Protein AF-A0A7S3UNL0-F1 (afdb_monomer)

Radius of gyration: 21.41 Å; Cα contacts (8 Å, |Δi|>4): 192; chains: 1; bounding box: 50×28×62 Å

Nearest PDB structures (foldseek):
  6v3e-assembly1_g  TM=2.219E-01  e=7.053E-01  Acinetobacter baumannii AB0057
  5v93-assembly1_g  TM=2.228E-01  e=1.114E+00  Mycobacterium tuberculosis
  6dnc-assembly1_TA  TM=2.492E-01  e=1.663E+00  Escherichia coli
  6h6e-assembly1_E  TM=1.902E-01  e=2.213E+00  Photorhabdus luminescens
  8f7n-assembly1_A-2  TM=1.939E-01  e=8.730E+00  Sinorhizobium meliloti

Foldseek 3Di:
DVVVVVVVVVVLVVLVVVCVVVVDPVSVVVSVVVVVVVVVVVVVVVVVLVLLLVLLVVVLPDDLLVLLVDDDPNVVSLVVLQLVLLCLLVVQVKAWQAWDDDDPAIDTGQIDGPNDPVSSVVLRVLLVVLSVRPDDDPVSLVSQLCVLQVDPSRNNHSRSSSSCSSRVSVSSNVVSVVSVVVVVVD

Mean predicted aligned error: 8.55 Å

Sequence (186 aa):
LEEASGIVIIIVSLLGCSATSKQNRCLLSIFLVVIGALFALLCVAAIASTIYMSNLNKISDMNFNQLNTLTGSDKGTYDFIRESYGTTYNTSRCSGGECRFIGPAFGCTAITCEASSSVANTLNDWLAEGIKAQGITQQSFSTCVSLATSDASFEGGQSGASAWCGSSTRVIGLINGWSLGMLIGL

Solvent-accessible surface area (backbone atoms only — not comparable to full-atom values): 9805 Å² total; per-residue (Å²): 113,72,72,62,56,56,56,53,55,52,51,54,51,52,50,52,55,53,21,66,74,65,70,40,66,65,52,44,50,52,51,50,52,52,51,49,51,52,49,52,51,50,52,52,51,52,54,52,47,53,54,50,50,55,37,40,52,57,58,47,75,46,50,62,54,55,65,72,67,55,56,74,70,49,29,52,55,51,48,53,54,51,28,52,50,13,44,52,36,40,77,30,50,49,46,47,18,49,54,48,72,62,81,94,45,73,51,60,45,70,43,48,25,80,74,34,66,68,58,21,50,54,53,38,52,32,31,65,52,15,63,69,52,78,66,78,42,74,65,51,44,54,50,39,27,51,54,41,55,71,33,88,76,37,57,22,46,67,38,38,20,28,28,43,62,37,13,44,72,38,49,44,42,48,52,41,53,51,53,52,50,55,62,74,76,106

Organism: Oxyrrhis marina (NCBI:txid2969)

Secondary structure (DSSP, 8-state):
-HHHHHHHHHHHHHHHHHHHHHT-HHHHHHHHHHHHHHHHHHHHHHHHHHHHHHHHHHHHTS-HHHHTT--HHHHHHHHHHHHHHHHHHHHTTEEE--EEEETTEEEEPPEEESS-HHHHHHHHHHHHHHTTSTT--HHHHHHHHHHHHH-TT-TTHHHHHHHHHHHHHHHHHHHHHHHHHHHH--

InterPro domains:
  IPR018499 Tetraspanin/Peripherin [PF00335] (6-83)

Structure (mmCIF, N/CA/C/O backbone):
data_AF-A0A7S3UNL0-F1
#
_entry.id   AF-A0A7S3UNL0-F1
#
loop_
_atom_site.group_PDB
_atom_site.id
_atom_site.type_symbol
_atom_site.label_atom_id
_atom_site.label_alt_id
_atom_site.label_comp_id
_atom_site.label_asym_id
_atom_site.label_entity_id
_atom_site.label_seq_id
_at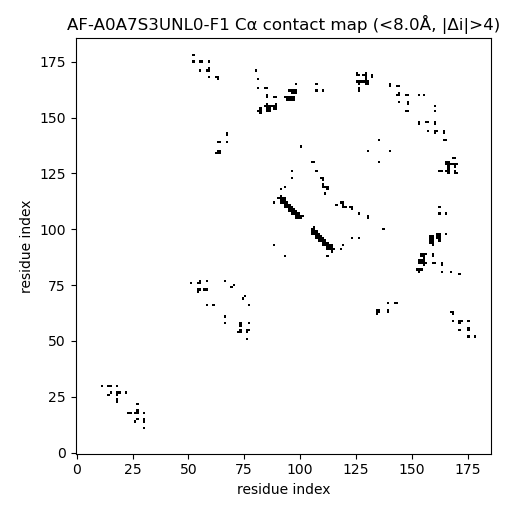om_site.pdbx_PDB_ins_code
_atom_site.Cartn_x
_atom_site.Cartn_y
_atom_site.Cartn_z
_atom_site.occupancy
_atom_site.B_iso_or_equiv
_atom_site.auth_seq_id
_atom_site.auth_comp_id
_atom_site.auth_asym_id
_atom_site.auth_atom_id
_atom_site.pdbx_PDB_model_num
ATOM 1 N N . LEU A 1 1 ? -4.056 -2.496 18.421 1.00 40.59 1 LEU A N 1
ATOM 2 C CA . LEU A 1 1 ? -5.494 -2.130 18.360 1.00 40.59 1 LEU A CA 1
ATOM 3 C C . LEU A 1 1 ? -6.409 -3.280 18.786 1.00 40.59 1 LEU A C 1
ATOM 5 O O . LEU A 1 1 ? -7.432 -2.997 19.396 1.00 40.59 1 LEU A O 1
ATOM 9 N N . GLU A 1 2 ? -6.033 -4.544 18.561 1.00 38.81 2 GLU A N 1
ATOM 10 C CA . GLU A 1 2 ? -6.820 -5.711 19.006 1.00 38.81 2 GLU A CA 1
ATOM 11 C C . GLU A 1 2 ? -7.065 -5.738 20.527 1.00 38.81 2 GLU A C 1
ATOM 13 O O . GLU A 1 2 ? -8.205 -5.905 20.954 1.00 38.81 2 GLU A O 1
ATOM 18 N N . GLU A 1 3 ? -6.056 -5.424 21.348 1.00 46.91 3 GLU A N 1
ATOM 19 C CA . GLU A 1 3 ? -6.176 -5.423 22.821 1.00 46.91 3 GLU A CA 1
ATOM 20 C C . GLU A 1 3 ? -7.145 -4.354 23.368 1.00 46.91 3 GLU A C 1
ATOM 22 O O . GLU A 1 3 ? -7.890 -4.592 24.318 1.00 46.91 3 GLU A O 1
ATOM 27 N N . ALA A 1 4 ? -7.187 -3.172 22.744 1.00 53.94 4 ALA A N 1
ATOM 28 C CA . ALA A 1 4 ? -8.038 -2.070 23.199 1.00 53.94 4 ALA A CA 1
ATOM 29 C C . ALA A 1 4 ? -9.527 -2.332 22.919 1.00 53.94 4 ALA A C 1
ATOM 31 O O . ALA A 1 4 ? -10.387 -1.909 23.692 1.00 53.94 4 ALA A O 1
ATOM 32 N N . SER A 1 5 ? -9.836 -3.060 21.840 1.00 63.16 5 SER A N 1
ATOM 33 C CA . SER A 1 5 ? -11.217 -3.376 21.458 1.00 63.16 5 SER A CA 1
ATOM 34 C C . SER A 1 5 ? -11.906 -4.313 22.461 1.00 63.16 5 SER A C 1
ATOM 36 O O . SER A 1 5 ? -13.057 -4.078 22.835 1.00 63.16 5 SER A O 1
ATOM 38 N N . GLY A 1 6 ? -11.184 -5.314 22.982 1.00 70.94 6 GLY A N 1
ATOM 39 C CA . GLY A 1 6 ? -11.727 -6.289 23.932 1.00 70.94 6 GLY A CA 1
ATOM 40 C C . GLY A 1 6 ? -12.092 -5.673 25.283 1.00 70.94 6 GLY A C 1
ATOM 41 O O . GLY A 1 6 ? -13.146 -5.970 25.846 1.00 70.94 6 GLY A O 1
ATOM 42 N N . ILE A 1 7 ? -11.266 -4.746 25.776 1.00 76.00 7 ILE A N 1
ATOM 43 C CA . ILE A 1 7 ? -11.490 -4.067 27.061 1.00 76.00 7 ILE A CA 1
ATOM 44 C C . ILE A 1 7 ? -12.781 -3.235 27.024 1.00 76.00 7 ILE A C 1
ATOM 46 O O . ILE A 1 7 ? -13.557 -3.252 27.982 1.00 76.00 7 ILE A O 1
ATOM 50 N N . VAL A 1 8 ? -13.061 -2.556 25.908 1.00 73.94 8 VAL A N 1
ATOM 51 C CA . VAL A 1 8 ? -14.276 -1.739 25.748 1.00 73.94 8 VAL A CA 1
ATOM 52 C C . VAL A 1 8 ? -15.537 -2.606 25.787 1.00 73.94 8 VAL A C 1
ATOM 54 O O . VAL A 1 8 ? -16.495 -2.255 26.476 1.00 73.94 8 VAL A O 1
ATOM 57 N N . ILE A 1 9 ? -15.528 -3.769 25.126 1.00 78.44 9 ILE A N 1
ATOM 58 C CA . ILE A 1 9 ? -16.674 -4.694 25.109 1.00 78.44 9 ILE A CA 1
ATOM 59 C C . ILE A 1 9 ? -16.977 -5.212 26.521 1.00 78.44 9 ILE A C 1
ATOM 61 O O . ILE A 1 9 ? -18.140 -5.256 26.931 1.00 78.44 9 ILE A O 1
ATOM 65 N N . ILE A 1 10 ? -15.941 -5.551 27.294 1.00 81.06 10 ILE A N 1
ATOM 66 C CA . ILE A 1 10 ? -16.087 -6.033 28.674 1.00 81.06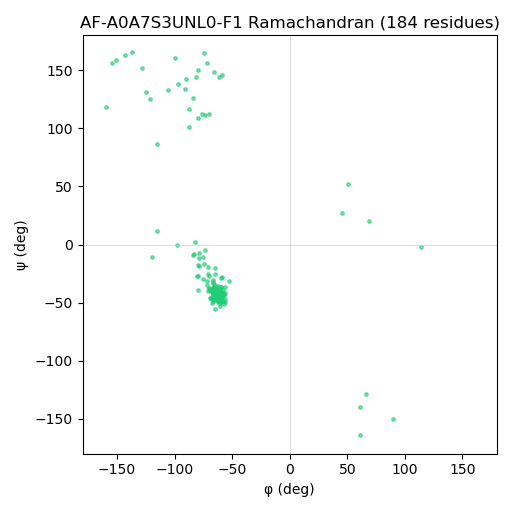 10 ILE A CA 1
ATOM 67 C C . ILE A 1 10 ? -16.685 -4.940 29.571 1.00 81.06 10 ILE A C 1
ATOM 69 O O . ILE A 1 10 ? -17.636 -5.202 30.308 1.00 81.06 10 ILE A O 1
ATOM 73 N N . ILE A 1 11 ? -16.185 -3.704 29.479 1.00 78.31 11 ILE A N 1
ATOM 74 C CA . ILE A 1 11 ? -16.682 -2.580 30.288 1.00 78.31 11 ILE A CA 1
ATOM 75 C C . ILE A 1 11 ? -18.147 -2.267 29.953 1.00 78.31 11 ILE A C 1
ATOM 77 O O . ILE A 1 11 ? -18.965 -2.124 30.864 1.00 78.31 11 ILE A O 1
ATOM 81 N N . VAL A 1 12 ? -18.507 -2.212 28.666 1.00 77.19 12 VAL A N 1
ATOM 82 C CA . VAL A 1 12 ? -19.892 -1.958 28.229 1.00 77.19 12 VAL A CA 1
ATOM 83 C C . VAL A 1 12 ? -20.831 -3.071 28.708 1.00 77.19 12 VAL A C 1
ATOM 85 O O . VAL A 1 12 ? -21.927 -2.783 29.194 1.00 77.19 12 VAL A O 1
ATOM 88 N N . SER A 1 13 ? -20.383 -4.328 28.665 1.00 79.81 13 SER A N 1
ATOM 89 C CA . SER A 1 13 ? -21.159 -5.484 29.136 1.00 79.81 13 SER A CA 1
ATOM 90 C C . SER A 1 13 ? -21.400 -5.446 30.651 1.00 79.81 13 SER A C 1
ATOM 92 O O . SER A 1 13 ? -22.520 -5.675 31.113 1.00 79.81 13 SER A O 1
ATOM 94 N N . LEU A 1 14 ? -20.378 -5.095 31.441 1.00 79.38 14 LEU A N 1
ATOM 95 C CA . LEU A 1 14 ? -20.491 -4.968 32.899 1.00 79.38 14 LEU A CA 1
ATOM 96 C C . LEU A 1 14 ? -21.396 -3.801 33.314 1.00 79.38 14 LEU A C 1
ATOM 98 O O . LEU A 1 14 ? -22.187 -3.940 34.254 1.00 79.38 14 LEU A O 1
ATOM 102 N N . LEU A 1 15 ? -21.317 -2.670 32.606 1.00 72.56 15 LEU A N 1
ATOM 103 C CA . LEU A 1 15 ? -22.197 -1.519 32.821 1.00 72.56 15 LEU A CA 1
ATOM 104 C C . LEU A 1 15 ? -23.656 -1.860 32.496 1.00 72.56 15 LEU A C 1
ATOM 106 O O . LEU A 1 15 ? -24.538 -1.517 33.283 1.00 72.56 15 LEU A O 1
ATOM 110 N N . GLY A 1 16 ? -23.902 -2.596 31.407 1.00 71.75 16 GLY A N 1
ATOM 111 C CA . GLY A 1 16 ? -25.234 -3.083 31.041 1.00 71.75 16 GLY A CA 1
ATOM 112 C C . GLY A 1 16 ? -25.836 -4.004 32.106 1.00 71.75 16 GLY A C 1
ATOM 113 O O . GLY A 1 16 ? -26.916 -3.724 32.627 1.00 71.75 16 GLY A O 1
ATOM 114 N N . CYS A 1 17 ? -25.106 -5.048 32.518 1.00 78.19 17 CYS A N 1
ATOM 115 C CA . CYS A 1 17 ? -25.561 -5.975 33.564 1.00 78.19 17 CYS A CA 1
ATOM 116 C C . CYS A 1 17 ? -25.839 -5.268 34.902 1.00 78.19 17 CYS A C 1
ATOM 118 O O . CYS A 1 17 ? -26.844 -5.544 35.565 1.00 78.19 17 CYS A O 1
ATOM 120 N N . SER A 1 18 ? -24.979 -4.322 35.291 1.00 73.25 18 SER A N 1
ATOM 121 C CA . SER A 1 18 ? -25.124 -3.572 36.545 1.00 73.25 18 SER A CA 1
ATOM 122 C C . SER A 1 18 ? -26.308 -2.598 36.516 1.00 73.25 18 SER A C 1
ATOM 124 O O . SER A 1 18 ? -27.003 -2.441 37.524 1.00 73.25 18 SER A O 1
ATOM 126 N N . ALA A 1 19 ? -26.564 -1.963 35.367 1.00 69.94 19 ALA A N 1
ATOM 127 C CA . ALA A 1 19 ? -27.684 -1.045 35.178 1.00 69.94 19 ALA A CA 1
ATOM 128 C C . ALA A 1 19 ? -29.038 -1.769 35.258 1.00 69.94 19 ALA A C 1
ATOM 130 O O . ALA A 1 19 ? -29.950 -1.283 35.931 1.00 69.94 19 ALA A O 1
ATOM 131 N N . THR A 1 20 ? -29.154 -2.953 34.645 1.00 73.69 20 THR A N 1
ATOM 132 C CA . THR A 1 20 ? -30.386 -3.758 34.667 1.00 73.69 20 THR A CA 1
ATOM 133 C C . THR A 1 20 ? -30.655 -4.358 36.045 1.00 73.69 20 THR A C 1
ATOM 135 O O . THR A 1 20 ? -31.792 -4.337 36.508 1.00 73.69 20 THR A O 1
ATOM 138 N N . SER A 1 21 ? -29.616 -4.840 36.737 1.00 76.62 21 SER A N 1
ATOM 139 C CA . SER A 1 21 ? -29.766 -5.488 38.045 1.00 76.62 21 SER A CA 1
ATOM 140 C C . SER A 1 21 ? -30.230 -4.527 39.149 1.00 76.62 21 SER A C 1
ATOM 142 O O . SER A 1 21 ? -31.051 -4.906 39.982 1.00 76.62 21 SER A O 1
ATOM 144 N N . LYS A 1 22 ? -29.750 -3.273 39.158 1.00 75.25 22 LYS A N 1
ATOM 145 C CA . LYS A 1 22 ? -30.073 -2.298 40.220 1.00 75.25 22 LYS A CA 1
ATOM 146 C C . LYS A 1 22 ? -31.201 -1.312 39.884 1.00 75.25 22 LYS A C 1
ATOM 148 O O . LYS A 1 22 ? -31.492 -0.465 40.724 1.00 75.25 22 LYS A O 1
ATOM 153 N N . GLN A 1 23 ? -31.803 -1.375 38.687 1.00 74.50 23 GLN A N 1
ATOM 154 C CA . GLN A 1 23 ? -32.844 -0.438 38.208 1.00 74.50 23 GLN A CA 1
ATOM 155 C C . GLN A 1 23 ? -32.529 1.053 38.465 1.00 74.50 23 GLN A C 1
ATOM 157 O O . GLN A 1 23 ? -33.417 1.900 38.593 1.00 74.50 23 GLN A O 1
ATOM 162 N N . ASN A 1 24 ? -31.246 1.411 38.541 1.00 77.69 24 ASN A N 1
ATOM 163 C CA . ASN A 1 24 ? -30.855 2.779 38.830 1.00 77.69 24 ASN A CA 1
ATOM 164 C C . ASN A 1 24 ? -30.975 3.604 37.545 1.00 77.69 24 ASN A C 1
ATOM 166 O O . ASN A 1 24 ? -30.172 3.457 36.622 1.00 77.69 24 ASN A O 1
ATOM 170 N N . ARG A 1 25 ? -31.976 4.491 37.501 1.00 77.56 25 ARG A N 1
ATOM 171 C CA . ARG A 1 25 ? -32.280 5.348 36.342 1.00 77.56 25 ARG A CA 1
ATOM 172 C C . ARG A 1 25 ? -31.066 6.149 35.854 1.00 77.56 25 ARG A C 1
ATOM 174 O O . ARG A 1 25 ? -30.942 6.380 34.657 1.00 77.56 25 ARG A O 1
ATOM 181 N N . CYS A 1 26 ? -30.156 6.528 36.755 1.00 76.88 26 CYS A N 1
ATOM 182 C CA . CYS A 1 26 ? -28.934 7.251 36.402 1.00 76.88 26 CYS A CA 1
ATOM 183 C C . CYS A 1 26 ? -27.945 6.372 35.611 1.00 76.88 26 CYS A C 1
ATOM 185 O O . CYS A 1 26 ? -27.471 6.779 34.553 1.00 76.88 26 CYS A O 1
ATOM 187 N N . LEU A 1 27 ? -27.702 5.133 36.063 1.00 75.56 27 LEU A N 1
ATOM 188 C CA . LEU A 1 27 ? -26.836 4.175 35.358 1.00 75.56 27 LEU A CA 1
ATOM 189 C C . LEU A 1 27 ? -27.412 3.780 33.996 1.00 75.56 27 LEU A C 1
ATOM 191 O O . LEU A 1 27 ? -26.665 3.676 33.027 1.00 75.56 27 LEU A O 1
ATOM 195 N N . LEU A 1 28 ? -28.736 3.619 33.913 1.00 76.12 28 LEU A N 1
ATOM 196 C CA . LEU A 1 28 ? -29.421 3.333 32.653 1.00 76.12 28 LEU A CA 1
ATOM 197 C C . LEU A 1 28 ? -29.257 4.485 31.644 1.00 76.12 28 LEU A C 1
ATOM 199 O O . LEU A 1 28 ? -29.013 4.237 30.467 1.00 76.12 28 LEU A O 1
ATOM 203 N N . SER A 1 29 ? -29.342 5.737 32.108 1.00 81.19 29 SER A N 1
ATOM 204 C CA . SER A 1 29 ? -29.151 6.926 31.266 1.00 81.19 29 SER A CA 1
ATOM 205 C C . SER A 1 29 ? -27.716 7.032 30.736 1.00 81.19 29 SER A C 1
ATOM 207 O O . SER A 1 29 ? -27.515 7.216 29.539 1.00 81.19 29 SER A O 1
ATOM 209 N N . ILE A 1 30 ? -26.708 6.829 31.596 1.00 81.25 30 ILE A N 1
ATOM 210 C CA . ILE A 1 30 ? -25.291 6.834 31.187 1.00 81.25 30 ILE A CA 1
ATOM 211 C C . ILE A 1 30 ? -25.018 5.726 30.166 1.00 81.25 30 ILE A C 1
ATOM 213 O O . ILE A 1 30 ? -24.387 5.978 29.143 1.00 81.25 30 ILE A O 1
ATOM 217 N N . PHE A 1 31 ? -25.525 4.515 30.407 1.00 81.12 31 PHE A N 1
ATOM 218 C CA . PHE A 1 31 ? -25.390 3.401 29.471 1.00 81.12 31 PHE A CA 1
ATOM 219 C C . PHE A 1 31 ? -26.001 3.725 28.102 1.00 81.12 31 PHE A C 1
ATOM 221 O O . PHE A 1 31 ? -25.371 3.486 27.074 1.00 81.12 31 PHE A O 1
ATOM 228 N N . LEU A 1 32 ? -27.191 4.331 28.081 1.00 82.88 32 LEU A N 1
ATOM 229 C CA . LEU A 1 32 ? -27.868 4.718 26.845 1.00 82.88 32 LEU A CA 1
ATOM 230 C C . LEU A 1 32 ? -27.094 5.805 26.088 1.00 82.88 32 LEU A C 1
ATOM 232 O O . LEU A 1 32 ? -26.957 5.709 24.873 1.00 82.88 32 LEU A O 1
ATOM 236 N N . VAL A 1 33 ? -26.521 6.790 26.788 1.00 86.38 33 VAL A N 1
ATOM 237 C CA . VAL A 1 33 ? -25.649 7.809 26.176 1.00 86.38 33 VAL A CA 1
ATOM 238 C C . VAL A 1 33 ? -24.388 7.179 25.584 1.00 86.38 33 VAL A C 1
ATOM 240 O O . VAL A 1 33 ? -24.025 7.503 24.456 1.00 86.38 33 VAL A O 1
ATOM 243 N N . VAL A 1 34 ? -23.739 6.255 26.299 1.00 83.44 34 VAL A N 1
ATOM 244 C CA . VAL A 1 34 ? -22.534 5.563 25.811 1.00 83.44 34 VAL A CA 1
ATOM 245 C C . VAL A 1 34 ? -22.848 4.718 24.576 1.00 83.44 34 VAL A C 1
ATOM 247 O O . VAL A 1 34 ? -22.138 4.821 23.579 1.00 83.44 34 VAL A O 1
ATOM 250 N N . ILE A 1 35 ? -23.930 3.933 24.596 1.00 84.62 35 ILE A N 1
ATOM 251 C CA . ILE A 1 35 ? -24.353 3.157 23.422 1.00 84.62 35 ILE A CA 1
ATOM 252 C C . ILE A 1 35 ? -24.768 4.071 22.270 1.00 84.62 35 ILE A C 1
ATOM 254 O O . ILE A 1 35 ? -24.391 3.808 21.133 1.00 84.62 35 ILE A O 1
ATOM 258 N N . GLY A 1 36 ? -25.492 5.157 22.539 1.00 86.62 36 GLY A N 1
ATOM 259 C CA . GLY A 1 36 ? -25.869 6.135 21.520 1.00 86.62 36 GLY A CA 1
ATOM 260 C C . GLY A 1 36 ? -24.650 6.783 20.858 1.00 86.62 36 GLY A C 1
ATOM 261 O O . GLY A 1 36 ? -24.606 6.904 19.636 1.00 86.62 36 GLY A O 1
ATOM 262 N N . ALA A 1 37 ? -23.628 7.134 21.642 1.00 84.88 37 ALA A N 1
ATOM 263 C CA . ALA A 1 37 ? -22.368 7.662 21.128 1.00 84.88 37 ALA A CA 1
ATOM 264 C C . ALA A 1 37 ? -21.598 6.619 20.303 1.00 84.88 37 ALA A C 1
ATOM 266 O O . ALA A 1 37 ? -21.125 6.935 19.212 1.00 84.88 37 ALA A O 1
ATOM 267 N N . LEU A 1 38 ? -21.517 5.369 20.775 1.00 84.75 38 LEU A N 1
ATOM 268 C CA . LEU A 1 38 ? -20.913 4.267 20.019 1.00 84.75 38 LEU A CA 1
ATOM 269 C C . LEU A 1 38 ? -21.647 4.026 18.697 1.00 84.75 38 LEU A C 1
ATOM 271 O O . LEU A 1 38 ? -21.007 3.879 17.662 1.00 84.75 38 LEU A O 1
ATOM 275 N N . PHE A 1 39 ? -22.979 4.044 18.708 1.00 84.69 39 PHE A N 1
ATOM 276 C CA . PHE A 1 39 ? -23.787 3.904 17.503 1.00 84.69 39 PHE A CA 1
ATOM 277 C C . PHE A 1 39 ? -23.538 5.049 16.514 1.00 84.69 39 PHE A C 1
ATOM 279 O O . PHE A 1 39 ? -23.310 4.797 15.335 1.00 84.69 39 PHE A O 1
ATOM 286 N N . ALA A 1 40 ? -23.496 6.298 16.987 1.00 85.06 40 ALA A N 1
ATOM 287 C CA . ALA A 1 40 ? -23.173 7.443 16.141 1.00 85.06 40 ALA A CA 1
ATOM 288 C C . ALA A 1 40 ? -21.774 7.318 15.510 1.00 85.06 40 ALA A C 1
ATOM 290 O O . ALA A 1 40 ? -21.615 7.573 14.316 1.00 85.06 40 ALA A O 1
ATOM 291 N N . LEU A 1 41 ? -20.773 6.868 16.277 1.00 81.44 41 LEU A N 1
ATOM 292 C CA . LEU A 1 41 ? -19.428 6.596 15.759 1.00 81.44 41 LEU A CA 1
ATOM 293 C C . LEU A 1 41 ? -19.431 5.484 14.705 1.00 81.44 41 LEU A C 1
ATOM 295 O O . LEU A 1 41 ? -18.781 5.632 13.671 1.00 81.44 41 LEU A O 1
ATOM 299 N N . LEU A 1 42 ? -20.189 4.407 14.924 1.00 81.94 42 LEU A N 1
ATOM 300 C CA . LEU A 1 42 ? -20.347 3.330 13.945 1.00 81.94 42 LEU A CA 1
ATOM 301 C C . LEU A 1 42 ? -21.015 3.829 12.658 1.00 81.94 42 LEU A C 1
ATOM 303 O O . LEU A 1 42 ? -20.562 3.474 11.573 1.00 81.94 42 LEU A O 1
ATOM 307 N N . CYS A 1 43 ? -22.029 4.695 12.746 1.00 79.62 43 CYS A N 1
ATOM 308 C CA . CYS A 1 43 ? -22.639 5.312 11.567 1.00 79.62 43 CYS A CA 1
ATOM 309 C C . CYS A 1 43 ? -21.630 6.156 10.777 1.00 79.62 43 CYS A C 1
ATOM 311 O O . CYS A 1 43 ? -21.557 6.036 9.556 1.00 79.62 43 CYS A O 1
ATOM 313 N N . VAL A 1 44 ? -20.824 6.978 11.458 1.00 81.25 44 VAL A N 1
ATOM 314 C CA . VAL A 1 44 ? -19.770 7.770 10.804 1.00 81.25 44 VAL A CA 1
ATOM 315 C C . VAL A 1 44 ? -18.735 6.856 10.145 1.00 81.25 44 VAL A C 1
ATOM 317 O O . VAL A 1 44 ? -18.381 7.078 8.988 1.00 81.25 44 VAL A O 1
ATOM 320 N N . ALA A 1 45 ? -18.295 5.800 10.835 1.00 74.94 45 ALA A N 1
ATOM 321 C CA . ALA A 1 45 ? -17.354 4.825 10.293 1.00 74.94 45 ALA A CA 1
ATOM 322 C C . ALA A 1 45 ? -17.923 4.083 9.073 1.00 74.94 45 ALA A C 1
ATOM 324 O O . ALA A 1 45 ? -17.206 3.878 8.094 1.00 74.94 45 ALA A O 1
ATOM 325 N N . ALA A 1 46 ? -19.211 3.732 9.084 1.00 75.94 46 ALA A N 1
ATOM 326 C CA . ALA A 1 46 ? -19.881 3.084 7.959 1.00 75.94 46 ALA A CA 1
ATOM 327 C C . ALA A 1 46 ? -19.967 4.005 6.729 1.00 75.94 46 ALA A C 1
ATOM 329 O O . ALA A 1 46 ? -19.643 3.591 5.612 1.00 75.94 46 ALA A O 1
ATOM 330 N N . ILE A 1 47 ? -20.333 5.277 6.923 1.00 79.06 47 ILE A N 1
ATOM 331 C CA . ILE A 1 47 ? -20.362 6.274 5.841 1.00 79.06 47 ILE A CA 1
ATOM 332 C C . ILE A 1 47 ? -18.949 6.488 5.282 1.00 79.06 47 ILE A C 1
ATOM 334 O O . ILE A 1 47 ? -18.754 6.441 4.067 1.00 79.06 47 ILE A O 1
ATOM 338 N N . ALA A 1 48 ? -17.952 6.660 6.155 1.00 74.00 48 ALA A N 1
ATOM 339 C CA . ALA A 1 48 ? -16.554 6.808 5.755 1.00 74.00 48 ALA A CA 1
ATOM 340 C C . ALA A 1 48 ? -16.049 5.585 4.971 1.00 74.00 48 ALA A C 1
ATOM 342 O O . ALA A 1 48 ? -15.403 5.746 3.937 1.00 74.00 48 ALA A O 1
ATOM 343 N N . SER A 1 49 ? -16.413 4.374 5.404 1.00 79.44 49 SER A N 1
ATOM 344 C CA . SER A 1 49 ? -16.072 3.123 4.715 1.00 79.44 49 SER A CA 1
ATOM 345 C C . SER A 1 49 ? -16.697 3.052 3.323 1.00 79.44 49 SER A C 1
ATOM 347 O O . SER A 1 49 ? -16.034 2.633 2.381 1.00 79.44 49 SER A O 1
ATOM 349 N N . THR A 1 50 ? -17.931 3.535 3.160 1.00 80.56 50 THR A N 1
ATOM 350 C CA . THR A 1 50 ? -18.614 3.567 1.856 1.00 80.56 50 THR A CA 1
ATOM 351 C C . THR A 1 50 ? -17.885 4.478 0.865 1.00 80.56 50 THR A C 1
ATOM 353 O O . THR A 1 50 ? -17.645 4.093 -0.280 1.00 80.56 50 THR A O 1
ATOM 356 N N . ILE A 1 51 ? -17.476 5.674 1.306 1.00 81.56 51 ILE A N 1
ATOM 357 C CA . ILE A 1 51 ? -16.701 6.611 0.475 1.00 81.56 51 ILE A CA 1
ATOM 358 C C . ILE A 1 51 ? -15.333 6.010 0.141 1.00 81.56 51 ILE A C 1
ATOM 360 O O . ILE A 1 51 ? -14.912 6.027 -1.016 1.00 81.56 51 ILE A O 1
ATOM 364 N N . TYR A 1 52 ? -14.662 5.433 1.139 1.00 83.50 52 TYR A N 1
ATOM 365 C CA . TYR A 1 52 ? -13.370 4.784 0.961 1.00 83.50 52 TYR A CA 1
ATOM 366 C C . TYR A 1 52 ? -13.447 3.634 -0.050 1.00 83.50 52 TYR A C 1
ATOM 368 O O . TYR A 1 52 ? -12.607 3.560 -0.938 1.00 83.50 52 TYR A O 1
ATOM 376 N N . MET A 1 53 ? -14.478 2.787 0.020 1.00 84.25 53 MET A N 1
ATOM 377 C CA . MET A 1 53 ? -14.702 1.682 -0.919 1.00 84.25 53 MET A CA 1
ATOM 378 C C . MET A 1 53 ? -15.022 2.162 -2.333 1.00 84.25 53 MET A C 1
ATOM 380 O O . MET A 1 53 ? -14.553 1.566 -3.299 1.00 84.25 53 MET A O 1
ATOM 384 N N . SER A 1 54 ? -15.779 3.252 -2.484 1.00 87.25 54 SER A N 1
ATOM 385 C CA . SER A 1 54 ? -16.023 3.851 -3.801 1.00 87.25 54 SER A CA 1
ATOM 386 C C . SER A 1 54 ? -14.717 4.319 -4.448 1.00 87.25 54 SER A C 1
ATOM 388 O O . SER A 1 54 ? -14.454 4.006 -5.610 1.00 87.25 54 SER A O 1
ATOM 390 N N . ASN A 1 55 ? -13.878 5.032 -3.693 1.00 89.56 55 ASN A N 1
ATOM 391 C CA . ASN A 1 55 ? -12.576 5.483 -4.183 1.00 89.56 55 ASN A CA 1
ATOM 392 C C . ASN A 1 55 ? -11.647 4.291 -4.444 1.00 89.56 55 ASN A C 1
ATOM 394 O O . ASN A 1 55 ? -10.981 4.262 -5.472 1.00 89.56 55 ASN A O 1
ATOM 398 N N . LEU A 1 56 ? -11.635 3.296 -3.549 1.00 89.75 56 LEU A N 1
ATOM 399 C CA . LEU A 1 56 ? -10.810 2.092 -3.648 1.00 89.75 56 LEU A CA 1
ATOM 400 C C . LEU A 1 56 ? -11.118 1.285 -4.913 1.00 89.75 56 LEU A C 1
ATOM 402 O O . LEU A 1 56 ? -10.196 0.939 -5.645 1.00 89.75 56 LEU A O 1
ATOM 406 N N . ASN A 1 57 ? -12.400 1.044 -5.201 1.00 89.25 57 ASN A N 1
ATOM 407 C CA . ASN A 1 57 ? -12.825 0.398 -6.442 1.00 89.25 57 ASN A CA 1
ATOM 408 C C . ASN A 1 57 ? -12.296 1.170 -7.655 1.00 89.25 57 ASN A C 1
ATOM 410 O O . ASN A 1 57 ? -11.633 0.600 -8.520 1.00 89.25 57 ASN A O 1
ATOM 414 N N . LYS A 1 58 ? -12.495 2.494 -7.660 1.00 90.38 58 LYS A N 1
ATOM 415 C CA . LYS A 1 58 ? -12.055 3.361 -8.752 1.00 90.38 58 LYS A CA 1
ATOM 416 C C . LYS A 1 58 ? -10.539 3.327 -8.957 1.00 90.38 58 LYS A C 1
ATOM 418 O O . LYS A 1 58 ? -10.104 3.219 -10.097 1.00 90.38 58 LYS A O 1
ATOM 423 N N . ILE A 1 59 ? -9.733 3.419 -7.895 1.00 92.25 59 ILE A N 1
ATOM 424 C CA . ILE A 1 59 ? -8.265 3.347 -8.016 1.00 92.25 59 ILE A CA 1
ATOM 425 C C . ILE A 1 59 ? -7.784 1.933 -8.360 1.00 92.25 59 ILE A C 1
ATOM 427 O O . ILE A 1 59 ? -6.724 1.801 -8.963 1.00 92.25 59 ILE A O 1
ATOM 431 N N . SER A 1 60 ? -8.540 0.884 -8.017 1.00 90.81 60 SER A N 1
ATOM 432 C CA . SER A 1 60 ? -8.176 -0.500 -8.349 1.00 90.81 60 SER A CA 1
ATOM 433 C C . SER A 1 60 ? -8.296 -0.815 -9.840 1.00 90.81 60 SER A C 1
ATOM 435 O O . SER A 1 60 ? -7.539 -1.639 -10.345 1.00 90.81 60 SER A O 1
ATOM 437 N N . ASP A 1 61 ? -9.174 -0.101 -10.550 1.00 89.06 61 ASP A N 1
ATOM 438 C CA . ASP A 1 61 ? -9.330 -0.206 -12.004 1.00 89.06 61 ASP A CA 1
ATOM 439 C C . ASP A 1 61 ? -8.305 0.645 -12.779 1.00 89.06 61 ASP A C 1
ATOM 441 O O . ASP A 1 61 ? -8.218 0.568 -14.008 1.00 89.06 61 ASP A O 1
ATOM 445 N N . MET A 1 62 ? -7.526 1.484 -12.087 1.00 89.94 62 MET A N 1
ATOM 446 C CA . MET A 1 62 ? -6.530 2.344 -12.719 1.00 89.94 62 MET A CA 1
ATOM 447 C C . MET A 1 62 ? -5.232 1.596 -13.010 1.00 89.94 62 MET A C 1
ATOM 449 O O . MET A 1 62 ? -4.746 0.782 -12.225 1.00 89.94 62 MET A O 1
ATOM 453 N N . ASN A 1 63 ? -4.602 1.940 -14.132 1.00 88.31 63 ASN A N 1
ATOM 454 C CA . ASN A 1 63 ? -3.252 1.479 -14.417 1.00 88.31 63 ASN A CA 1
ATOM 455 C C . ASN A 1 63 ? -2.211 2.229 -13.570 1.00 88.31 63 ASN A C 1
ATOM 457 O O . ASN A 1 63 ? -2.458 3.307 -13.026 1.00 88.31 63 ASN A O 1
ATOM 461 N N . PHE A 1 64 ? -1.000 1.680 -13.516 1.00 88.81 64 PHE A N 1
ATOM 462 C CA . PHE A 1 64 ? 0.082 2.226 -12.701 1.00 88.81 64 PHE A CA 1
ATOM 463 C C . PHE A 1 64 ? 0.410 3.700 -13.001 1.00 88.81 64 PHE A C 1
ATOM 465 O O . PHE A 1 64 ? 0.712 4.471 -12.094 1.00 88.81 64 PHE A O 1
ATOM 472 N N . ASN A 1 65 ? 0.327 4.125 -14.264 1.00 89.44 65 ASN A N 1
ATOM 473 C CA . ASN A 1 65 ? 0.607 5.513 -14.624 1.00 89.44 65 ASN A CA 1
ATOM 474 C C . ASN A 1 65 ? -0.482 6.472 -14.115 1.00 89.44 65 ASN A C 1
ATOM 476 O O . ASN A 1 65 ? -0.174 7.562 -13.641 1.00 89.44 65 ASN A O 1
ATOM 480 N N . GLN A 1 66 ? -1.748 6.056 -14.167 1.00 91.31 66 GLN A N 1
ATOM 481 C CA . GLN A 1 66 ? -2.871 6.839 -13.648 1.00 91.31 66 GLN A CA 1
ATOM 482 C C . GLN A 1 66 ? -2.764 7.051 -12.132 1.00 91.31 66 GLN A C 1
ATOM 484 O O . GLN A 1 66 ? -3.041 8.157 -11.661 1.00 91.31 66 GLN A O 1
ATOM 489 N N . LEU A 1 67 ? -2.271 6.052 -11.387 1.00 91.75 67 LEU A N 1
ATOM 490 C CA . LEU A 1 67 ? -2.041 6.155 -9.939 1.00 91.75 67 LEU A CA 1
ATOM 491 C C . LEU A 1 67 ? -1.074 7.293 -9.559 1.00 91.75 67 LEU A C 1
ATOM 493 O O . LEU A 1 67 ? -1.216 7.890 -8.495 1.00 91.75 67 LEU A O 1
ATOM 497 N N . ASN A 1 68 ? -0.145 7.668 -10.443 1.00 92.50 68 ASN A N 1
ATOM 498 C CA . ASN A 1 68 ? 0.776 8.790 -10.211 1.00 92.50 68 ASN A CA 1
ATOM 499 C C . ASN A 1 68 ? 0.129 10.176 -10.376 1.00 92.50 68 ASN A C 1
ATOM 501 O O . ASN A 1 68 ? 0.753 11.185 -10.058 1.00 92.50 68 ASN A O 1
ATOM 505 N N . THR A 1 69 ? -1.092 10.241 -10.907 1.00 93.25 69 THR A N 1
ATOM 506 C CA . THR A 1 69 ? -1.780 11.497 -11.261 1.00 93.25 69 THR A CA 1
ATOM 507 C C . THR A 1 69 ? -3.040 11.747 -10.432 1.00 93.25 69 THR A C 1
ATOM 509 O O . THR A 1 69 ? -3.834 12.632 -10.750 1.00 93.25 69 THR A O 1
ATOM 512 N N . LEU A 1 70 ? -3.239 10.965 -9.368 1.00 94.00 70 LEU A N 1
ATOM 513 C CA . LEU A 1 70 ? -4.411 11.059 -8.505 1.00 94.00 70 LEU A CA 1
ATOM 514 C C . LEU A 1 70 ? -4.517 12.427 -7.822 1.00 94.00 70 LEU A C 1
ATOM 516 O O . LEU A 1 70 ? -3.528 13.023 -7.394 1.00 94.00 70 LEU A O 1
ATOM 520 N N . THR A 1 71 ? -5.754 12.895 -7.664 1.00 93.50 71 THR A N 1
ATOM 521 C CA . THR A 1 71 ? -6.088 14.138 -6.956 1.00 93.50 71 THR A CA 1
ATOM 522 C C . THR A 1 71 ? -7.310 13.933 -6.056 1.00 93.50 71 THR A C 1
ATOM 524 O O . THR A 1 71 ? -8.012 12.926 -6.164 1.00 93.50 71 THR A O 1
ATOM 527 N N . GLY A 1 72 ? -7.559 14.873 -5.140 1.00 92.69 72 GLY A N 1
ATOM 528 C CA . GLY A 1 72 ? -8.746 14.859 -4.280 1.00 92.69 72 GLY A CA 1
ATOM 529 C C . GLY A 1 72 ? -8.842 13.624 -3.375 1.00 92.69 72 GLY A C 1
ATOM 530 O O . GLY A 1 72 ? -7.845 13.170 -2.815 1.00 92.69 72 GLY A O 1
ATOM 531 N N . SER A 1 73 ? -10.057 13.088 -3.225 1.00 89.56 73 SER A N 1
ATOM 532 C CA . SER A 1 73 ? -10.345 11.948 -2.344 1.00 89.56 73 SER A CA 1
ATOM 533 C C . SER A 1 73 ? -9.687 10.643 -2.797 1.00 89.56 73 SER A C 1
ATOM 535 O O . SER A 1 73 ? -9.275 9.855 -1.950 1.00 89.56 73 SER A O 1
ATOM 537 N N . ASP A 1 74 ? -9.526 10.438 -4.108 1.00 92.31 74 ASP A N 1
ATOM 538 C CA . ASP A 1 74 ? -8.853 9.256 -4.663 1.00 92.31 74 ASP A CA 1
ATOM 539 C C . ASP A 1 74 ? -7.376 9.230 -4.248 1.00 92.31 74 ASP A C 1
ATOM 541 O O . ASP A 1 74 ? -6.853 8.188 -3.849 1.00 92.31 74 ASP A O 1
ATOM 545 N N . LYS A 1 75 ? -6.719 10.402 -4.277 1.00 93.81 75 LYS A N 1
ATOM 546 C CA . LYS A 1 75 ? -5.347 10.549 -3.780 1.00 93.81 75 LYS A CA 1
ATOM 547 C C . LYS A 1 75 ? -5.271 10.246 -2.287 1.00 93.81 75 LYS A C 1
ATOM 549 O O . LYS A 1 75 ? -4.380 9.516 -1.886 1.00 93.81 75 LYS A O 1
ATOM 554 N N . GLY A 1 76 ? -6.218 10.744 -1.491 1.00 92.00 76 GLY A N 1
ATOM 555 C CA . GLY A 1 76 ? -6.261 10.467 -0.052 1.00 92.00 76 GLY A CA 1
ATOM 556 C C . GLY A 1 76 ? -6.362 8.971 0.267 1.00 92.00 76 GLY A C 1
ATOM 557 O O . GLY A 1 76 ? -5.627 8.471 1.113 1.00 92.00 76 GLY A O 1
ATOM 558 N N . THR A 1 77 ? -7.215 8.231 -0.450 1.00 91.50 77 THR A N 1
ATOM 559 C CA . THR A 1 77 ? -7.304 6.767 -0.318 1.00 91.50 77 THR A CA 1
ATOM 560 C C . THR A 1 77 ? -5.996 6.082 -0.724 1.00 91.50 77 THR A C 1
ATOM 562 O O . THR A 1 77 ? -5.516 5.208 -0.006 1.00 91.50 77 THR A O 1
ATOM 565 N N . TYR A 1 78 ? -5.393 6.483 -1.845 1.00 93.75 78 TYR A N 1
ATOM 566 C CA . TYR A 1 78 ? -4.113 5.935 -2.299 1.00 93.75 78 TYR A CA 1
ATOM 567 C C . TYR A 1 78 ? -2.964 6.219 -1.319 1.00 93.75 78 TYR A C 1
ATOM 569 O O . TYR A 1 78 ? -2.197 5.312 -0.997 1.00 93.75 78 TYR A O 1
ATOM 577 N N . ASP A 1 79 ? -2.861 7.455 -0.826 1.00 94.19 79 ASP A N 1
ATOM 578 C CA . ASP A 1 79 ? -1.855 7.873 0.149 1.00 94.19 79 ASP A CA 1
ATOM 579 C C . ASP A 1 79 ? -1.996 7.074 1.438 1.00 94.19 79 ASP A C 1
ATOM 581 O O . ASP A 1 79 ? -1.010 6.509 1.888 1.00 94.19 79 ASP A O 1
ATOM 585 N N . PHE A 1 80 ? -3.213 6.905 1.959 1.00 91.44 80 PHE A N 1
ATOM 586 C CA . PHE A 1 80 ? -3.448 6.100 3.157 1.00 91.44 80 PHE A CA 1
ATOM 587 C C . PHE A 1 80 ? -2.950 4.651 3.010 1.00 91.44 80 PHE A C 1
ATOM 589 O O . PHE A 1 80 ? -2.323 4.105 3.923 1.00 91.44 80 PHE A O 1
ATOM 596 N N . ILE A 1 81 ? -3.197 4.014 1.859 1.00 93.69 81 ILE A N 1
ATOM 597 C CA . ILE A 1 81 ? -2.714 2.650 1.590 1.00 93.69 81 ILE A CA 1
ATOM 598 C C . ILE A 1 81 ? -1.185 2.634 1.501 1.00 93.69 81 ILE A C 1
ATOM 600 O O . ILE A 1 81 ? -0.537 1.775 2.100 1.00 93.69 81 ILE A O 1
ATOM 604 N N . ARG A 1 82 ? -0.606 3.590 0.768 1.00 95.44 82 ARG A N 1
ATOM 605 C CA . ARG A 1 82 ? 0.844 3.7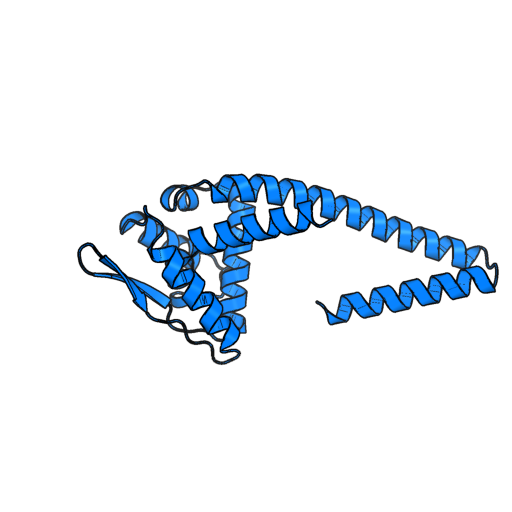31 0.602 1.00 95.44 82 ARG A CA 1
ATOM 606 C C . ARG A 1 82 ? 1.544 3.984 1.938 1.00 95.44 82 ARG A C 1
ATOM 608 O O . ARG A 1 82 ? 2.564 3.362 2.215 1.00 95.44 82 ARG A O 1
ATOM 615 N N . GLU A 1 83 ? 1.008 4.871 2.764 1.00 94.19 83 GLU A N 1
ATOM 616 C CA . GLU A 1 83 ? 1.498 5.174 4.109 1.00 94.19 83 GLU A CA 1
ATOM 617 C C . GLU A 1 83 ? 1.424 3.933 4.993 1.00 94.19 83 GLU A C 1
ATOM 619 O O . GLU A 1 83 ? 2.434 3.538 5.565 1.00 94.19 83 GLU A O 1
ATOM 624 N N . SER A 1 84 ? 0.284 3.234 5.011 1.00 92.06 84 SER A N 1
ATOM 625 C CA . SER A 1 84 ? 0.119 1.985 5.769 1.00 92.06 84 SER A CA 1
ATOM 626 C C . SER A 1 84 ? 1.136 0.915 5.355 1.00 92.06 84 SER A C 1
ATOM 628 O O . SER A 1 84 ? 1.690 0.207 6.204 1.00 92.06 84 SER A O 1
ATOM 630 N N . TYR A 1 85 ? 1.426 0.814 4.054 1.00 94.56 85 TYR A N 1
ATOM 631 C CA . TYR A 1 85 ? 2.496 -0.037 3.540 1.00 94.56 85 TYR A CA 1
ATOM 632 C C . TYR A 1 85 ? 3.864 0.413 4.071 1.00 94.56 85 TYR A C 1
ATOM 634 O O . TYR A 1 85 ? 4.613 -0.406 4.603 1.00 94.56 85 TYR A O 1
ATOM 642 N N . GLY A 1 86 ? 4.181 1.708 3.973 1.00 94.50 86 GLY A N 1
ATOM 643 C CA . GLY A 1 86 ? 5.434 2.292 4.460 1.00 94.50 86 GLY A CA 1
ATOM 644 C C . GLY A 1 86 ? 5.648 2.077 5.959 1.00 94.50 86 GLY A C 1
ATOM 645 O O . GLY A 1 86 ? 6.717 1.624 6.364 1.00 94.50 86 GLY A O 1
ATOM 646 N N . THR A 1 87 ? 4.620 2.302 6.776 1.00 93.75 87 THR A N 1
ATOM 647 C CA . THR A 1 87 ? 4.636 2.033 8.218 1.00 93.75 87 THR A CA 1
ATOM 648 C C . THR A 1 87 ? 4.837 0.551 8.508 1.00 93.75 87 THR A C 1
ATOM 650 O O . THR A 1 87 ? 5.633 0.209 9.379 1.00 93.75 87 THR A O 1
ATOM 653 N N . THR A 1 88 ? 4.171 -0.351 7.777 1.00 92.19 88 THR A N 1
ATOM 654 C CA . THR A 1 88 ? 4.355 -1.806 7.946 1.00 92.19 88 THR A CA 1
ATOM 655 C C . THR A 1 88 ? 5.788 -2.220 7.617 1.00 92.19 88 THR A C 1
ATOM 657 O O . THR A 1 88 ? 6.402 -2.983 8.368 1.00 92.19 88 THR A O 1
ATOM 660 N N . TYR A 1 89 ? 6.332 -1.676 6.527 1.00 94.69 89 TYR A N 1
ATOM 661 C CA . TYR A 1 89 ? 7.703 -1.898 6.080 1.00 94.69 89 TYR A CA 1
ATOM 662 C C . TYR A 1 89 ? 8.721 -1.407 7.124 1.00 94.69 89 TYR A C 1
ATOM 664 O O . TYR A 1 89 ? 9.625 -2.148 7.507 1.00 94.69 89 TYR A O 1
ATOM 672 N N . ASN A 1 90 ? 8.538 -0.190 7.643 1.00 94.94 90 ASN A N 1
ATOM 673 C CA . ASN A 1 90 ? 9.404 0.411 8.658 1.00 94.94 90 ASN A CA 1
ATOM 674 C C . ASN A 1 90 ? 9.308 -0.310 10.015 1.00 94.94 90 ASN A C 1
ATOM 676 O O . ASN A 1 90 ? 10.316 -0.740 10.575 1.00 94.94 90 ASN A O 1
ATOM 680 N N . THR A 1 91 ? 8.089 -0.524 10.518 1.00 93.88 91 THR A N 1
ATOM 681 C CA . THR A 1 91 ? 7.828 -1.181 11.814 1.00 93.88 91 THR A CA 1
ATOM 682 C C . THR A 1 91 ? 8.384 -2.601 11.842 1.00 93.88 91 THR A C 1
ATOM 684 O O . THR A 1 91 ? 8.921 -3.044 12.858 1.00 93.88 91 THR A O 1
ATOM 687 N N . SER A 1 92 ? 8.314 -3.306 10.710 1.00 93.56 92 SER A N 1
ATOM 688 C CA . SER A 1 92 ? 8.855 -4.661 10.581 1.00 93.56 92 SER A CA 1
ATOM 689 C C . SER A 1 92 ? 10.364 -4.697 10.301 1.00 93.56 92 SER A C 1
ATOM 691 O O . SER A 1 92 ? 10.926 -5.785 10.148 1.00 93.56 92 S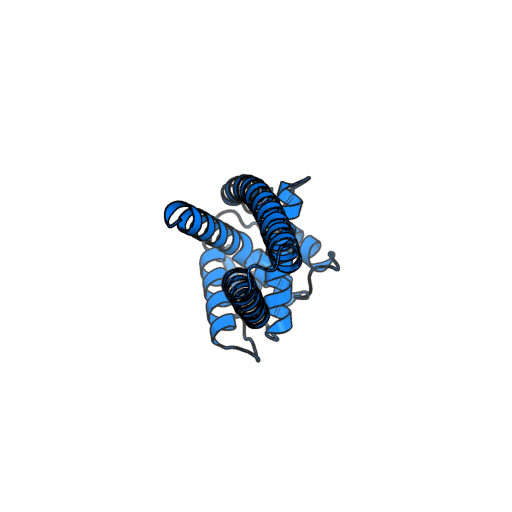ER A O 1
ATOM 693 N N . ARG A 1 93 ? 11.018 -3.525 10.246 1.00 95.81 93 ARG A N 1
ATOM 694 C CA . ARG A 1 93 ? 12.437 -3.332 9.907 1.00 95.81 93 ARG A CA 1
ATOM 695 C C . ARG A 1 93 ? 12.811 -4.049 8.615 1.00 95.81 93 ARG A C 1
ATOM 697 O O . ARG A 1 93 ? 13.724 -4.874 8.575 1.00 95.81 93 ARG A O 1
ATOM 704 N N . CYS A 1 94 ? 12.033 -3.788 7.573 1.00 96.25 94 CYS A N 1
ATOM 705 C CA . CYS A 1 94 ? 12.256 -4.379 6.267 1.00 96.25 94 CYS A CA 1
ATOM 706 C C . CYS A 1 94 ? 13.371 -3.660 5.495 1.00 96.25 94 CYS A C 1
ATOM 708 O O . CYS A 1 94 ? 13.604 -2.460 5.641 1.00 96.25 94 CYS A O 1
ATOM 710 N N . SER A 1 95 ? 14.060 -4.413 4.645 1.00 96.50 95 SER A N 1
ATOM 711 C CA . SER A 1 95 ? 15.081 -3.950 3.704 1.00 96.50 95 SER A CA 1
ATOM 712 C C . SER A 1 95 ? 14.989 -4.739 2.392 1.00 96.50 95 SER A C 1
ATOM 714 O O . SER A 1 95 ? 14.360 -5.798 2.349 1.00 96.50 95 SER A O 1
ATOM 716 N N . GLY A 1 96 ? 15.595 -4.228 1.315 1.00 95.12 96 GLY A N 1
ATOM 717 C CA . GLY A 1 96 ? 15.490 -4.812 -0.029 1.00 95.12 96 GLY A CA 1
ATOM 718 C C . GLY A 1 96 ? 14.307 -4.262 -0.832 1.00 95.12 96 GLY A C 1
ATOM 719 O O . GLY A 1 96 ? 13.943 -3.100 -0.679 1.00 95.12 96 GLY A O 1
ATOM 720 N N . GLY A 1 97 ? 13.732 -5.063 -1.732 1.00 94.50 97 GLY A N 1
ATOM 721 C CA . GLY A 1 97 ? 12.609 -4.618 -2.573 1.00 94.50 97 GLY A CA 1
ATOM 722 C C . GLY A 1 97 ? 12.974 -3.561 -3.621 1.00 94.50 97 GLY A C 1
ATOM 723 O O . GLY A 1 97 ? 12.109 -2.844 -4.117 1.00 94.50 97 GLY A O 1
ATOM 724 N N . GLU A 1 98 ? 14.255 -3.443 -3.958 1.00 95.06 98 GLU A N 1
ATOM 725 C CA . GLU A 1 98 ? 14.756 -2.469 -4.922 1.00 95.06 98 GLU A CA 1
ATOM 726 C C . GLU A 1 98 ? 14.426 -2.928 -6.338 1.00 95.06 98 GLU A C 1
ATOM 728 O O . GLU A 1 98 ? 14.973 -3.916 -6.837 1.00 95.06 98 GLU A O 1
ATOM 733 N N . CYS A 1 99 ? 13.536 -2.195 -6.993 1.00 93.56 99 CYS A N 1
ATOM 734 C CA . CYS A 1 99 ? 13.083 -2.475 -8.341 1.00 93.56 99 CYS A CA 1
ATOM 735 C C . CYS A 1 99 ? 13.827 -1.644 -9.384 1.00 93.56 99 CYS A C 1
ATOM 737 O O . CYS A 1 99 ? 14.050 -0.441 -9.217 1.00 93.56 99 CYS A O 1
ATOM 739 N N . ARG A 1 100 ? 14.182 -2.280 -10.503 1.00 91.88 100 ARG A N 1
ATOM 740 C CA . ARG A 1 100 ? 14.845 -1.634 -11.639 1.00 91.88 100 ARG A CA 1
ATOM 741 C C . ARG A 1 100 ? 14.517 -2.316 -12.962 1.00 91.88 100 ARG A C 1
ATOM 743 O O . ARG A 1 100 ? 14.164 -3.492 -13.015 1.00 91.88 100 ARG A O 1
ATOM 750 N N . PHE A 1 101 ? 14.707 -1.565 -14.040 1.00 89.12 101 PHE A N 1
ATOM 751 C CA . PHE A 1 101 ? 14.669 -2.095 -15.398 1.00 89.12 101 PHE A CA 1
ATOM 752 C C . PHE A 1 101 ? 16.035 -2.688 -15.758 1.00 89.12 101 PHE A C 1
ATOM 754 O O . PHE A 1 101 ? 17.063 -2.022 -15.636 1.00 89.12 101 PHE A O 1
ATOM 761 N N . ILE A 1 102 ? 16.045 -3.947 -16.192 1.00 85.81 102 ILE A N 1
ATOM 762 C CA . ILE A 1 102 ? 17.214 -4.661 -16.712 1.00 85.81 102 ILE A CA 1
ATOM 763 C C . ILE A 1 102 ? 16.917 -4.965 -18.184 1.00 85.81 102 ILE A C 1
ATOM 765 O O . ILE A 1 102 ? 16.349 -6.001 -18.531 1.00 85.81 102 ILE A O 1
ATOM 769 N N . GLY A 1 103 ? 17.238 -4.009 -19.058 1.00 82.75 103 GLY A N 1
ATOM 770 C CA . GLY A 1 103 ? 16.813 -4.051 -20.460 1.00 82.75 103 GLY A CA 1
ATOM 771 C C . GLY A 1 103 ? 15.285 -3.917 -20.581 1.00 82.75 103 GLY A C 1
ATOM 772 O O . GLY A 1 103 ? 14.731 -2.986 -19.998 1.00 82.75 103 GLY A O 1
ATOM 773 N N . PRO A 1 104 ? 14.586 -4.814 -21.310 1.00 79.12 104 PRO A N 1
ATOM 774 C CA . PRO A 1 104 ? 13.124 -4.781 -21.413 1.00 79.12 104 PRO A CA 1
ATOM 775 C C . PRO A 1 104 ? 12.414 -5.367 -20.182 1.00 79.12 104 PRO A C 1
ATOM 777 O O . PRO A 1 104 ? 11.197 -5.245 -20.068 1.00 79.12 104 PRO A O 1
ATOM 780 N N . ALA A 1 105 ? 13.144 -6.036 -19.284 1.00 82.94 105 ALA A N 1
ATOM 781 C CA . ALA A 1 105 ? 12.573 -6.685 -18.113 1.00 82.94 105 ALA A CA 1
ATOM 782 C C . ALA A 1 105 ? 12.533 -5.730 -16.914 1.00 82.94 105 ALA A C 1
ATOM 784 O O . ALA A 1 105 ? 13.475 -4.974 -16.675 1.00 82.94 105 ALA A O 1
ATOM 785 N N . PHE A 1 106 ? 11.465 -5.814 -16.127 1.00 87.69 106 PHE A N 1
ATOM 786 C CA . PHE A 1 106 ? 11.344 -5.156 -14.830 1.00 87.69 106 PHE A CA 1
ATOM 787 C C . PHE A 1 106 ? 11.488 -6.206 -13.727 1.00 87.69 106 PHE A C 1
ATOM 789 O O . PHE A 1 106 ? 10.889 -7.277 -13.813 1.00 87.69 106 PHE A O 1
ATOM 796 N N . GLY A 1 107 ? 12.307 -5.929 -12.715 1.00 90.50 107 GLY A N 1
ATOM 797 C CA . GLY A 1 107 ? 12.546 -6.871 -11.626 1.00 90.50 107 GLY A CA 1
ATOM 798 C C . GLY A 1 107 ? 12.966 -6.176 -10.342 1.00 90.50 107 GLY A C 1
ATOM 799 O O . GLY A 1 107 ? 13.503 -5.068 -10.379 1.00 90.50 107 GLY A O 1
ATOM 800 N N . CYS A 1 108 ? 12.732 -6.848 -9.217 1.00 93.81 108 CYS A N 1
ATOM 801 C CA . CYS A 1 108 ? 13.022 -6.330 -7.887 1.00 93.81 108 CYS A CA 1
ATOM 802 C C . CYS A 1 108 ? 13.859 -7.314 -7.071 1.00 93.81 108 CYS A C 1
ATOM 804 O O . CYS A 1 108 ? 13.782 -8.527 -7.277 1.00 93.81 108 CYS A O 1
ATOM 806 N N . THR A 1 109 ? 14.660 -6.794 -6.143 1.00 95.56 109 THR A N 1
ATOM 807 C CA . THR A 1 109 ? 15.313 -7.622 -5.124 1.00 95.56 109 THR A CA 1
ATOM 808 C C . THR A 1 109 ? 14.294 -8.109 -4.095 1.00 95.56 109 THR A C 1
ATOM 810 O O . THR A 1 109 ? 13.237 -7.505 -3.918 1.00 95.56 109 THR A O 1
ATOM 813 N N . ALA A 1 110 ? 14.595 -9.219 -3.419 1.00 95.50 110 ALA A N 1
ATOM 814 C CA . ALA A 1 110 ? 13.732 -9.730 -2.361 1.00 95.50 110 ALA A CA 1
ATOM 815 C C . ALA A 1 110 ? 13.690 -8.763 -1.167 1.00 95.50 110 ALA A C 1
ATOM 817 O O . ALA A 1 110 ? 14.674 -8.079 -0.876 1.00 95.50 110 ALA A O 1
ATOM 818 N N . ILE A 1 111 ? 12.555 -8.729 -0.476 1.00 97.38 111 ILE A N 1
ATOM 819 C CA . ILE A 1 111 ? 12.369 -7.998 0.777 1.00 97.38 111 ILE A CA 1
ATOM 820 C C . ILE A 1 111 ? 12.698 -8.928 1.944 1.00 97.38 111 ILE A C 1
ATOM 822 O O . ILE A 1 111 ? 12.228 -10.063 2.002 1.00 97.38 111 ILE A O 1
ATOM 826 N N . THR A 1 112 ? 13.465 -8.442 2.909 1.00 97.00 112 THR A N 1
ATOM 827 C CA . T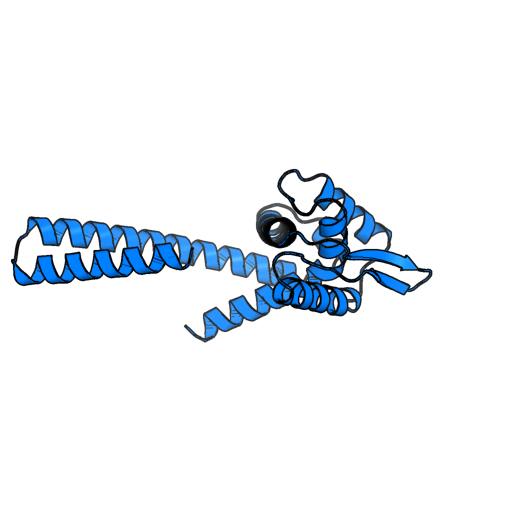HR A 1 112 ? 13.761 -9.147 4.159 1.00 97.00 112 THR A CA 1
ATOM 828 C C . THR A 1 112 ? 13.383 -8.272 5.338 1.00 97.00 112 THR A C 1
ATOM 830 O O . THR A 1 112 ? 13.777 -7.111 5.369 1.00 97.00 112 THR A O 1
ATOM 833 N N . CYS A 1 113 ? 12.649 -8.816 6.307 1.00 96.19 113 CYS A N 1
ATOM 834 C CA . CYS A 1 113 ? 12.194 -8.083 7.489 1.00 96.19 113 CYS A CA 1
ATOM 835 C C . CYS A 1 113 ? 12.716 -8.754 8.756 1.00 96.19 113 CYS A C 1
ATOM 837 O O . CYS A 1 113 ? 12.480 -9.946 8.961 1.00 96.19 113 CYS A O 1
ATOM 839 N N . GLU A 1 114 ? 13.405 -7.995 9.609 1.00 94.06 114 GLU A N 1
ATOM 840 C CA . GLU A 1 114 ? 13.992 -8.530 10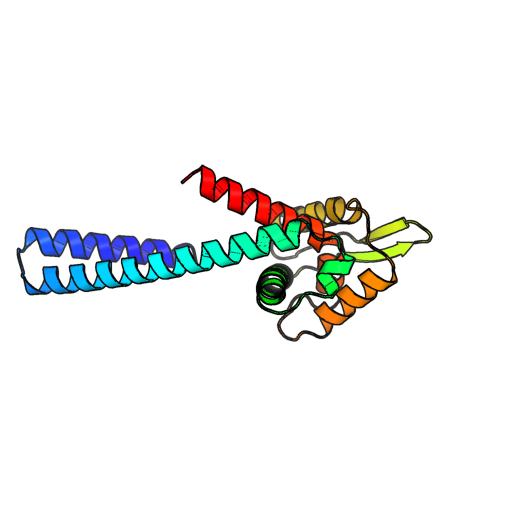.846 1.00 94.06 114 GLU A CA 1
ATOM 841 C C . GLU A 1 114 ? 12.920 -8.969 11.848 1.00 94.06 114 GLU A C 1
ATOM 843 O O . GLU A 1 114 ? 13.094 -9.961 12.553 1.00 94.06 114 GLU A O 1
ATOM 848 N N . ALA A 1 115 ? 11.807 -8.234 11.920 1.00 86.25 115 ALA A N 1
ATOM 849 C CA . ALA A 1 115 ? 10.791 -8.462 12.942 1.00 86.25 115 ALA A CA 1
ATOM 850 C C . ALA A 1 115 ? 9.854 -9.636 12.619 1.00 86.25 115 ALA A C 1
ATOM 852 O O . ALA A 1 115 ? 9.273 -10.225 13.529 1.00 86.25 115 ALA A O 1
ATOM 853 N N . SER A 1 116 ? 9.654 -9.959 11.335 1.00 91.50 116 SER A N 1
ATOM 854 C CA . SER A 1 116 ? 8.695 -10.988 10.923 1.00 91.50 116 SER A CA 1
ATOM 855 C C . SER A 1 116 ? 8.963 -11.529 9.520 1.00 91.50 116 SER A C 1
ATOM 857 O O . SER A 1 116 ? 8.830 -10.821 8.519 1.00 91.50 116 SER A O 1
ATOM 859 N N . SER A 1 117 ? 9.236 -12.833 9.437 1.00 92.31 117 SER A N 1
ATOM 860 C CA . SER A 1 117 ? 9.335 -13.560 8.166 1.00 92.31 117 SER A CA 1
ATOM 861 C C . SER A 1 117 ? 7.994 -13.648 7.434 1.00 92.31 117 SER A C 1
ATOM 863 O O . SER A 1 117 ? 7.966 -13.633 6.209 1.00 92.31 117 SER A O 1
ATOM 865 N N . SER A 1 118 ? 6.872 -13.673 8.160 1.00 92.31 118 SER A N 1
ATOM 866 C CA . SER A 1 118 ? 5.533 -13.679 7.557 1.00 92.31 118 SER A CA 1
ATOM 867 C C . SER A 1 118 ? 5.234 -12.376 6.820 1.00 92.31 118 SER A C 1
ATOM 869 O O . SER A 1 118 ? 4.657 -12.404 5.731 1.00 92.31 118 SER A O 1
ATOM 871 N N . VAL A 1 119 ? 5.640 -11.236 7.392 1.00 91.50 119 VAL A N 1
ATOM 872 C CA . VAL A 1 119 ? 5.514 -9.934 6.723 1.00 91.50 119 VAL A CA 1
ATOM 873 C C . VAL A 1 119 ? 6.404 -9.910 5.487 1.00 91.50 119 VAL A C 1
ATOM 875 O O . VAL A 1 119 ? 5.921 -9.575 4.410 1.00 91.50 119 VAL A O 1
ATOM 878 N N . ALA A 1 120 ? 7.662 -10.349 5.604 1.00 94.25 120 ALA A N 1
ATOM 879 C CA . ALA A 1 120 ? 8.565 -10.428 4.458 1.00 94.25 120 ALA A CA 1
ATOM 880 C C . ALA A 1 120 ? 7.978 -11.279 3.319 1.00 94.25 120 ALA A C 1
ATOM 882 O O . ALA A 1 120 ? 7.967 -10.832 2.175 1.00 94.25 120 ALA A O 1
ATOM 883 N N . ASN A 1 121 ? 7.442 -12.466 3.615 1.00 95.44 121 ASN A N 1
ATOM 884 C CA . ASN A 1 121 ? 6.816 -13.334 2.613 1.00 95.44 121 ASN A CA 1
ATOM 885 C C . ASN A 1 121 ? 5.633 -12.640 1.930 1.00 95.44 121 ASN A C 1
ATOM 887 O O . ASN A 1 121 ? 5.584 -12.580 0.709 1.00 95.44 121 ASN A O 1
ATOM 891 N N . THR A 1 122 ? 4.744 -12.026 2.715 1.00 93.88 122 THR A N 1
ATOM 892 C CA . THR A 1 122 ? 3.569 -11.313 2.192 1.00 93.88 122 THR A CA 1
ATOM 893 C C . THR A 1 122 ? 3.972 -10.165 1.260 1.00 93.88 122 THR A C 1
ATOM 895 O O . THR A 1 122 ? 3.424 -10.022 0.170 1.00 93.88 122 THR A O 1
ATOM 898 N N . LEU A 1 123 ? 4.969 -9.366 1.656 1.00 94.31 123 LEU A N 1
ATOM 899 C CA . LEU A 1 123 ? 5.474 -8.263 0.838 1.00 94.31 123 LEU A CA 1
ATOM 900 C C . LEU A 1 123 ? 6.149 -8.765 -0.448 1.00 94.31 123 LEU A C 1
ATOM 902 O O . LEU A 1 123 ? 5.958 -8.172 -1.508 1.00 94.31 123 LEU A O 1
ATOM 906 N N . ASN A 1 124 ? 6.908 -9.863 -0.378 1.00 95.88 124 ASN A N 1
ATOM 907 C CA . ASN A 1 124 ? 7.514 -10.480 -1.561 1.00 95.88 124 ASN A CA 1
ATOM 908 C C . ASN A 1 124 ? 6.467 -11.055 -2.517 1.00 95.88 124 ASN A C 1
ATOM 910 O O . ASN A 1 124 ? 6.632 -10.919 -3.727 1.00 95.88 124 ASN A O 1
ATOM 914 N N . ASP A 1 125 ? 5.389 -11.645 -2.003 1.00 94.38 125 ASP A N 1
ATOM 915 C CA . ASP A 1 125 ? 4.290 -12.149 -2.828 1.00 94.38 125 ASP A CA 1
ATOM 916 C C . ASP A 1 125 ? 3.610 -10.996 -3.575 1.00 94.38 125 ASP A C 1
ATOM 918 O O . ASP A 1 125 ? 3.422 -11.053 -4.794 1.00 94.38 125 ASP A O 1
ATOM 922 N N . TRP A 1 126 ? 3.326 -9.892 -2.874 1.00 93.81 126 TRP A N 1
ATOM 923 C CA . TRP A 1 126 ? 2.769 -8.690 -3.496 1.00 93.81 126 TRP A CA 1
ATOM 924 C C . TRP A 1 126 ? 3.695 -8.101 -4.557 1.00 93.81 126 TRP A C 1
ATOM 926 O O . TRP A 1 126 ? 3.226 -7.685 -5.616 1.00 93.81 126 TRP A O 1
ATOM 936 N N . LEU A 1 127 ? 5.001 -8.093 -4.298 1.00 93.19 127 LEU A N 1
ATOM 937 C CA . LEU A 1 127 ? 6.010 -7.608 -5.231 1.00 93.19 127 LEU A CA 1
ATOM 938 C C . LEU A 1 127 ? 6.110 -8.499 -6.477 1.00 93.19 127 LEU A C 1
ATOM 940 O O . LEU A 1 127 ? 6.083 -8.001 -7.601 1.00 93.19 127 LEU A O 1
ATOM 944 N N . ALA A 1 128 ? 6.168 -9.819 -6.297 1.00 91.06 128 ALA A N 1
ATOM 945 C CA . ALA A 1 128 ? 6.284 -10.786 -7.385 1.00 91.06 128 ALA A CA 1
ATOM 946 C C . ALA A 1 128 ? 5.054 -10.792 -8.306 1.00 91.06 128 ALA A C 1
ATOM 948 O O . ALA A 1 128 ? 5.178 -11.002 -9.517 1.00 91.06 128 ALA A O 1
ATOM 949 N N . GLU A 1 129 ? 3.865 -10.573 -7.747 1.00 86.88 129 GLU A N 1
ATOM 950 C CA . GLU A 1 129 ? 2.631 -10.434 -8.517 1.00 86.88 129 GLU A CA 1
ATOM 951 C C . GLU A 1 129 ? 2.476 -9.036 -9.134 1.00 86.88 129 GLU A C 1
ATOM 953 O O . GLU A 1 129 ? 2.064 -8.929 -10.289 1.00 86.88 129 GLU A O 1
ATOM 958 N N . GLY A 1 130 ? 2.853 -7.975 -8.416 1.00 80.88 130 GLY A N 1
ATOM 959 C CA . GLY A 1 130 ? 2.780 -6.591 -8.895 1.00 80.88 130 GLY A CA 1
ATOM 960 C C . GLY A 1 130 ? 3.622 -6.344 -10.147 1.00 80.88 130 GLY A C 1
ATOM 961 O O . GLY A 1 130 ? 3.140 -5.737 -11.099 1.00 80.88 130 GLY A O 1
ATOM 962 N N . ILE A 1 131 ? 4.823 -6.927 -10.218 1.00 75.06 131 ILE A N 1
ATOM 963 C CA . ILE A 1 131 ? 5.710 -6.863 -11.397 1.00 75.06 131 ILE A CA 1
ATOM 964 C C . ILE A 1 131 ? 5.053 -7.448 -12.660 1.00 75.06 131 ILE A C 1
ATOM 966 O O . ILE A 1 131 ? 5.368 -7.031 -13.775 1.00 75.06 131 ILE A O 1
ATOM 970 N N . LYS A 1 132 ? 4.141 -8.419 -12.513 1.00 71.62 132 LYS A N 1
ATOM 971 C CA . LYS A 1 132 ? 3.435 -9.044 -13.645 1.00 71.62 132 LYS A CA 1
ATOM 972 C C . LYS A 1 132 ? 2.272 -8.190 -14.151 1.00 71.62 132 LYS A C 1
ATOM 974 O O . LYS A 1 132 ? 1.810 -8.413 -15.271 1.00 71.62 132 LYS A O 1
ATOM 979 N N . ALA A 1 133 ? 1.795 -7.234 -13.352 1.00 63.75 133 ALA A N 1
ATOM 980 C CA . ALA A 1 133 ? 0.739 -6.320 -13.755 1.00 63.75 133 ALA A CA 1
ATOM 981 C C . ALA A 1 133 ? 1.291 -5.348 -14.813 1.00 63.75 133 ALA A C 1
ATOM 983 O O . ALA A 1 133 ? 2.180 -4.537 -14.557 1.00 63.75 133 ALA A O 1
ATOM 984 N N . GLN A 1 134 ? 0.791 -5.479 -16.041 1.00 61.09 134 GLN A N 1
ATOM 985 C CA . GLN A 1 134 ? 1.250 -4.718 -17.202 1.00 61.09 134 GLN A CA 1
ATOM 986 C C . GLN A 1 134 ? 1.088 -3.200 -16.990 1.00 61.09 134 GLN A C 1
ATOM 988 O O . GLN A 1 134 ? 0.124 -2.746 -16.379 1.00 61.09 134 GLN A O 1
ATOM 993 N N . GLY A 1 135 ? 2.013 -2.403 -17.540 1.00 74.81 135 GLY A N 1
ATOM 994 C CA . GLY A 1 135 ? 1.898 -0.936 -17.589 1.00 74.81 135 GLY A CA 1
ATOM 995 C C . GLY A 1 135 ? 2.918 -0.149 -16.759 1.00 74.81 135 GLY A C 1
ATOM 996 O O . GLY A 1 135 ? 2.919 1.080 -16.828 1.00 74.81 135 GLY A O 1
ATOM 997 N N . ILE A 1 136 ? 3.814 -0.813 -16.020 1.00 88.12 136 ILE A N 1
ATOM 998 C CA . ILE A 1 136 ? 4.946 -0.133 -15.375 1.00 88.12 136 ILE A CA 1
ATOM 999 C C . ILE A 1 136 ? 5.981 0.230 -16.448 1.00 88.12 136 ILE A C 1
ATOM 1001 O O . ILE A 1 136 ? 6.635 -0.632 -17.031 1.00 88.12 136 ILE A O 1
ATOM 1005 N N . THR A 1 137 ? 6.141 1.526 -16.703 1.00 90.00 137 THR A N 1
ATOM 1006 C CA . THR A 1 137 ? 7.223 2.078 -17.531 1.00 90.00 137 THR A CA 1
ATOM 1007 C C . THR A 1 137 ? 8.340 2.628 -16.647 1.00 90.00 137 THR A C 1
ATOM 1009 O O . THR A 1 137 ? 8.111 2.961 -15.482 1.00 90.00 137 THR A O 1
ATOM 1012 N N . GLN A 1 138 ? 9.545 2.789 -17.199 1.00 90.50 138 GLN A N 1
ATOM 1013 C CA . GLN A 1 138 ? 10.663 3.395 -16.468 1.00 90.50 138 GLN A CA 1
ATOM 1014 C C . GLN A 1 138 ? 10.318 4.796 -15.950 1.00 90.50 138 GLN A C 1
ATOM 1016 O O . GLN A 1 138 ? 10.608 5.116 -14.797 1.00 90.50 138 GLN A O 1
ATOM 1021 N N . GLN A 1 139 ? 9.637 5.600 -16.772 1.00 92.25 139 GLN A N 1
ATOM 1022 C CA . GLN A 1 139 ? 9.213 6.942 -16.392 1.00 92.25 139 GLN A CA 1
ATOM 1023 C C . GLN A 1 139 ? 8.190 6.897 -15.254 1.00 92.25 139 GLN A C 1
ATOM 1025 O O . GLN A 1 139 ? 8.447 7.465 -14.195 1.00 92.25 139 GLN A O 1
ATOM 1030 N N . SER A 1 140 ? 7.083 6.163 -15.422 1.00 92.56 140 SER A N 1
ATOM 1031 C CA . SER A 1 140 ? 6.043 6.067 -14.388 1.00 92.56 140 SER A CA 1
ATOM 1032 C C . SER A 1 140 ? 6.587 5.501 -13.076 1.00 92.56 140 SER A C 1
ATOM 1034 O O . SER A 1 140 ? 6.179 5.938 -12.003 1.00 92.56 140 SER A O 1
ATOM 1036 N N . PHE A 1 141 ? 7.515 4.541 -13.140 1.00 93.94 141 PHE A N 1
ATOM 1037 C CA . PHE A 1 141 ? 8.148 3.974 -11.951 1.00 93.94 141 PHE A CA 1
ATOM 1038 C C . PHE A 1 1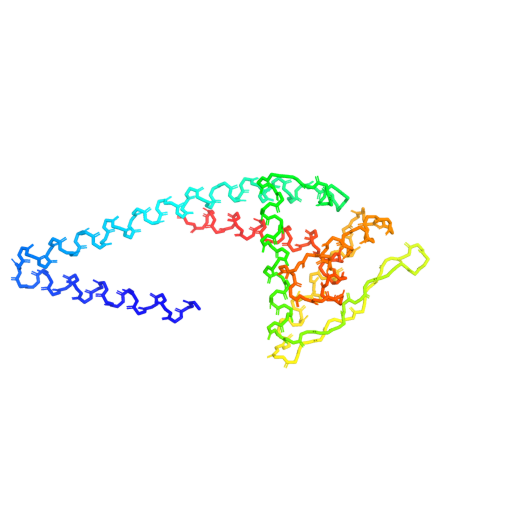41 ? 9.006 5.013 -11.226 1.00 93.94 141 PHE A C 1
ATOM 1040 O O . PHE A 1 141 ? 8.851 5.206 -10.023 1.00 93.94 141 PHE A O 1
ATOM 1047 N N . SER A 1 142 ? 9.856 5.737 -11.961 1.00 94.12 142 SER A N 1
ATOM 1048 C CA . SER A 1 142 ? 10.684 6.796 -11.374 1.00 94.12 142 SER A CA 1
ATOM 1049 C C . SER A 1 142 ? 9.845 7.910 -10.738 1.00 94.12 142 SER A C 1
ATOM 1051 O O . SER A 1 142 ? 10.174 8.370 -9.646 1.00 94.12 142 SER A O 1
ATOM 1053 N N . THR A 1 143 ? 8.720 8.281 -11.360 1.00 95.62 143 THR A N 1
ATOM 1054 C CA . THR A 1 143 ? 7.757 9.230 -10.793 1.00 95.62 143 THR A CA 1
ATOM 1055 C C . THR A 1 143 ? 7.160 8.704 -9.494 1.00 95.62 143 THR A C 1
ATOM 1057 O O . THR A 1 143 ? 7.175 9.426 -8.502 1.00 95.62 143 THR A O 1
ATOM 1060 N N . CYS A 1 144 ? 6.698 7.451 -9.463 1.00 95.56 144 CYS A N 1
ATOM 1061 C CA . CYS A 1 144 ? 6.142 6.851 -8.251 1.00 95.56 144 CYS A CA 1
ATOM 1062 C C . CYS A 1 144 ? 7.154 6.869 -7.096 1.00 95.56 144 CYS A C 1
ATOM 1064 O O . CYS A 1 144 ? 6.829 7.327 -6.000 1.00 95.56 144 CYS A O 1
ATOM 1066 N N . VAL A 1 145 ? 8.395 6.431 -7.345 1.00 96.19 145 VAL A N 1
ATOM 1067 C CA . VAL A 1 145 ? 9.443 6.400 -6.312 1.00 96.19 145 VAL A CA 1
ATOM 1068 C C . VAL A 1 145 ? 9.766 7.812 -5.838 1.00 96.19 145 VAL A C 1
ATOM 1070 O O . VAL A 1 145 ? 9.878 8.037 -4.635 1.00 96.19 145 VAL A O 1
ATOM 1073 N N . SER A 1 146 ? 9.867 8.777 -6.754 1.00 96.00 146 SER A N 1
ATOM 1074 C CA . SER A 1 146 ? 10.089 10.180 -6.399 1.00 96.00 146 SER A CA 1
ATOM 1075 C C . SER A 1 146 ? 8.969 10.725 -5.517 1.00 96.00 146 SER A C 1
ATOM 1077 O O . SER A 1 146 ? 9.259 11.339 -4.499 1.00 96.00 146 SER A O 1
ATOM 1079 N N . LEU A 1 147 ? 7.704 10.494 -5.877 1.00 94.62 147 LEU A N 1
ATOM 1080 C CA . LEU A 1 147 ? 6.558 10.952 -5.092 1.00 94.62 147 LEU A CA 1
ATOM 1081 C C . LEU A 1 147 ? 6.556 10.312 -3.701 1.00 94.62 147 LEU A C 1
ATOM 1083 O O . LEU A 1 147 ? 6.448 11.024 -2.707 1.00 94.62 147 LEU A O 1
ATOM 1087 N N . ALA A 1 148 ? 6.746 8.993 -3.628 1.00 94.94 148 ALA A N 1
ATOM 1088 C CA . ALA A 1 148 ? 6.740 8.259 -2.368 1.00 94.94 148 ALA A CA 1
ATOM 1089 C C . ALA A 1 148 ? 7.890 8.671 -1.438 1.00 94.94 148 ALA A C 1
ATOM 1091 O O . ALA A 1 148 ? 7.667 8.829 -0.247 1.00 94.94 148 ALA A O 1
ATOM 1092 N N . THR A 1 149 ? 9.097 8.877 -1.969 1.00 94.69 149 THR A N 1
ATOM 1093 C CA . THR A 1 149 ? 10.264 9.308 -1.175 1.00 94.69 149 THR A CA 1
ATOM 1094 C C . THR A 1 149 ? 10.227 10.781 -0.782 1.00 94.69 149 THR A C 1
ATOM 1096 O O . THR A 1 149 ? 10.772 11.140 0.258 1.00 94.69 149 THR A O 1
ATOM 1099 N N . SER A 1 150 ? 9.607 11.641 -1.596 1.00 93.94 150 SER A N 1
ATOM 1100 C CA . SER A 1 150 ? 9.453 13.068 -1.280 1.00 93.94 150 SER A CA 1
ATOM 1101 C C . SER A 1 150 ? 8.403 13.342 -0.206 1.00 93.94 150 SER A C 1
ATOM 1103 O O . SER A 1 150 ? 8.374 14.432 0.365 1.00 93.94 150 SER A O 1
ATOM 1105 N N . ASP A 1 151 ? 7.533 12.370 0.054 1.00 92.50 151 ASP A N 1
ATOM 1106 C CA . ASP A 1 151 ? 6.463 12.498 1.022 1.00 92.50 151 ASP A CA 1
ATOM 1107 C C . ASP A 1 151 ? 6.941 12.094 2.420 1.00 92.50 151 ASP A C 1
ATOM 1109 O O . ASP A 1 151 ? 7.285 10.938 2.667 1.00 92.50 151 ASP A O 1
ATOM 1113 N N . ALA A 1 152 ? 6.926 13.050 3.348 1.00 90.88 152 ALA A N 1
ATOM 1114 C CA . ALA A 1 152 ? 7.366 12.844 4.724 1.00 90.88 152 ALA A CA 1
ATOM 1115 C C . ALA A 1 152 ? 6.498 11.843 5.509 1.00 90.88 152 ALA A C 1
ATOM 1117 O O . ALA A 1 152 ? 6.961 11.313 6.516 1.00 90.88 152 ALA A O 1
ATOM 1118 N N . SER A 1 153 ? 5.262 11.583 5.069 1.00 92.19 153 SER A N 1
ATOM 1119 C CA . SER A 1 153 ? 4.383 10.569 5.672 1.00 92.19 153 SER A CA 1
ATOM 1120 C C . SER A 1 153 ? 4.839 9.134 5.383 1.00 92.19 153 SER A C 1
ATOM 1122 O O . SER A 1 153 ? 4.455 8.199 6.084 1.00 92.19 153 SER A O 1
ATOM 1124 N N . PHE A 1 154 ? 5.669 8.933 4.356 1.00 94.31 154 PHE A N 1
ATOM 1125 C CA . PHE A 1 154 ? 6.097 7.605 3.953 1.00 94.31 154 PHE A CA 1
ATOM 1126 C C . PHE A 1 154 ? 7.343 7.157 4.716 1.00 94.31 154 PHE A C 1
ATOM 1128 O O . PHE A 1 154 ? 8.478 7.487 4.376 1.00 94.31 154 PHE A O 1
ATOM 1135 N N . GLU A 1 155 ? 7.134 6.319 5.724 1.00 93.75 155 GLU A N 1
ATOM 1136 C CA . GLU A 1 155 ? 8.213 5.872 6.610 1.00 93.75 155 GLU A CA 1
ATOM 1137 C C . GLU A 1 155 ? 9.106 4.759 6.033 1.00 93.75 155 GLU A C 1
ATOM 1139 O O . GLU A 1 155 ? 10.124 4.410 6.625 1.00 93.75 155 GLU A O 1
ATOM 1144 N N . GLY A 1 156 ? 8.766 4.186 4.874 1.00 91.31 156 GLY A N 1
ATOM 1145 C CA . GLY A 1 156 ? 9.492 3.043 4.300 1.00 91.31 156 GLY A CA 1
ATOM 1146 C C . GLY A 1 156 ? 10.864 3.379 3.693 1.00 91.31 156 GLY A C 1
ATOM 1147 O O . GLY A 1 156 ? 11.568 2.478 3.232 1.00 91.31 156 GLY A O 1
ATOM 1148 N N . GLY A 1 157 ? 11.246 4.659 3.644 1.00 93.94 157 GLY A N 1
ATOM 1149 C CA . GLY A 1 157 ? 12.482 5.119 3.008 1.00 93.94 157 GLY A CA 1
ATOM 1150 C C . GLY A 1 157 ? 12.548 4.811 1.505 1.00 93.94 157 GLY A C 1
ATOM 1151 O O . GLY A 1 157 ? 11.548 4.497 0.859 1.00 93.94 157 GLY A O 1
ATOM 1152 N N . GLN A 1 158 ? 13.744 4.892 0.917 1.00 94.94 158 GLN A N 1
ATOM 1153 C CA . GLN A 1 158 ? 13.916 4.695 -0.529 1.00 94.94 158 GLN A CA 1
ATOM 1154 C C . GLN A 1 158 ? 13.655 3.248 -0.977 1.00 94.94 158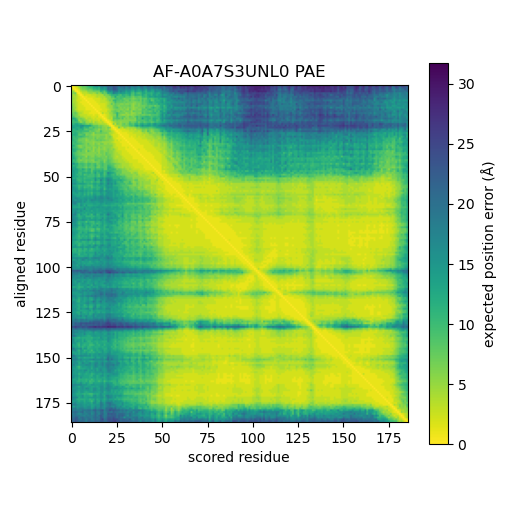 GLN A C 1
ATOM 1156 O O . GLN A 1 158 ? 13.048 3.030 -2.027 1.00 94.94 158 GLN A O 1
ATOM 1161 N N . SER A 1 159 ? 14.079 2.265 -0.181 1.00 95.19 159 SER A N 1
ATOM 1162 C CA . SER A 1 159 ? 13.873 0.842 -0.475 1.00 95.19 159 SER A CA 1
ATOM 1163 C C . SER A 1 159 ? 12.392 0.463 -0.380 1.00 95.19 159 SER A C 1
ATOM 1165 O O . SER A 1 159 ? 11.842 -0.099 -1.325 1.00 95.19 159 SER A O 1
ATOM 1167 N N . GLY A 1 160 ? 11.702 0.892 0.683 1.00 95.75 160 GLY A N 1
ATOM 1168 C CA . GLY A 1 160 ? 10.260 0.703 0.827 1.00 95.75 160 GLY A CA 1
ATOM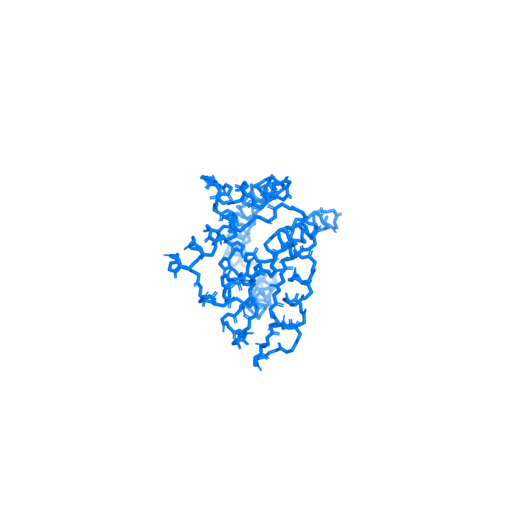 1169 C C . GLY A 1 160 ? 9.455 1.417 -0.260 1.00 95.75 160 GLY A C 1
ATOM 1170 O O . GLY A 1 160 ? 8.465 0.867 -0.734 1.00 95.75 160 GLY A O 1
ATOM 1171 N N . ALA A 1 161 ? 9.890 2.598 -0.713 1.00 96.88 161 ALA A N 1
ATOM 1172 C CA . ALA A 1 161 ? 9.238 3.320 -1.806 1.00 96.88 161 ALA A CA 1
ATOM 1173 C C . ALA A 1 161 ? 9.382 2.571 -3.137 1.00 96.88 161 ALA A C 1
ATOM 1175 O O . ALA A 1 161 ? 8.416 2.448 -3.889 1.00 96.88 161 ALA A O 1
ATOM 1176 N N . SER A 1 162 ? 10.572 2.028 -3.411 1.00 96.50 162 SER A N 1
ATOM 1177 C CA . SER A 1 162 ? 10.822 1.168 -4.572 1.00 96.50 162 SER A CA 1
ATOM 1178 C C . SER A 1 162 ? 9.920 -0.070 -4.552 1.00 96.50 162 SER A C 1
ATOM 1180 O O . SER A 1 162 ? 9.219 -0.340 -5.530 1.00 96.50 162 SER A O 1
ATOM 1182 N N . ALA A 1 163 ? 9.855 -0.744 -3.401 1.00 96.31 163 ALA A N 1
ATOM 1183 C CA . ALA A 1 163 ? 9.024 -1.920 -3.183 1.00 96.31 163 ALA A CA 1
ATOM 1184 C C . ALA A 1 163 ? 7.526 -1.617 -3.333 1.00 96.31 163 ALA A C 1
ATOM 1186 O O . ALA A 1 163 ? 6.805 -2.361 -3.998 1.00 96.31 163 ALA A O 1
ATOM 1187 N N . TRP A 1 164 ? 7.055 -0.502 -2.765 1.00 96.06 164 TRP A N 1
ATOM 1188 C CA . TRP A 1 164 ? 5.683 -0.024 -2.936 1.00 96.06 164 TRP A CA 1
ATOM 1189 C C . TRP A 1 164 ? 5.365 0.177 -4.417 1.00 96.06 164 TRP A C 1
ATOM 1191 O O . TRP A 1 164 ? 4.398 -0.374 -4.925 1.00 96.06 164 TRP A O 1
ATOM 1201 N N . CYS A 1 165 ? 6.209 0.901 -5.147 1.00 95.44 165 CYS A N 1
ATOM 1202 C CA . CYS A 1 165 ? 5.988 1.157 -6.567 1.00 95.44 165 CYS A CA 1
ATOM 1203 C C . CYS A 1 165 ? 6.056 -0.114 -7.429 1.00 95.44 165 CYS A C 1
ATOM 1205 O O . CYS A 1 165 ? 5.442 -0.160 -8.489 1.00 95.44 165 CYS A O 1
ATOM 1207 N N . GLY A 1 166 ? 6.770 -1.155 -6.995 1.00 93.44 166 GLY A N 1
ATOM 1208 C CA . GLY A 1 166 ? 6.754 -2.464 -7.652 1.00 93.44 166 GLY A CA 1
ATOM 1209 C C . GLY A 1 166 ? 5.525 -3.323 -7.326 1.00 93.44 166 GLY A C 1
ATOM 1210 O O . GLY A 1 166 ? 5.234 -4.261 -8.064 1.00 93.44 166 GLY A O 1
ATOM 1211 N N . SER A 1 167 ? 4.805 -3.021 -6.241 1.00 94.25 167 SER A N 1
ATOM 1212 C CA . SER A 1 167 ? 3.712 -3.849 -5.703 1.00 94.25 167 SER A CA 1
ATOM 1213 C C . SER A 1 167 ? 2.346 -3.153 -5.648 1.00 94.25 167 SER A C 1
ATOM 1215 O O . SER A 1 167 ? 1.336 -3.820 -5.425 1.00 94.25 167 SER A O 1
ATOM 1217 N N . SER A 1 168 ? 2.271 -1.839 -5.872 1.00 92.81 168 SER A N 1
ATOM 1218 C CA . SER A 1 168 ? 1.101 -1.010 -5.548 1.00 92.81 168 SER A CA 1
ATOM 1219 C C . SER A 1 168 ? -0.192 -1.482 -6.210 1.00 92.81 168 SER A C 1
ATOM 1221 O O . SER A 1 168 ? -1.218 -1.580 -5.544 1.00 92.81 168 SER A O 1
ATOM 1223 N N . THR A 1 169 ? -0.151 -1.851 -7.491 1.00 90.88 169 THR A N 1
ATOM 1224 C CA . THR A 1 169 ? -1.316 -2.373 -8.226 1.00 90.88 169 THR A CA 1
ATOM 1225 C C . THR A 1 169 ? -1.852 -3.660 -7.603 1.00 90.88 169 THR A C 1
ATOM 1227 O O . THR A 1 169 ? -3.063 -3.821 -7.452 1.00 90.88 169 THR A O 1
ATOM 1230 N N . ARG A 1 170 ? -0.960 -4.562 -7.173 1.00 91.50 170 ARG A N 1
ATOM 1231 C CA . ARG A 1 170 ? -1.342 -5.800 -6.490 1.00 91.50 170 ARG A CA 1
ATOM 1232 C C . ARG A 1 170 ? -1.914 -5.523 -5.106 1.00 91.50 170 ARG A C 1
ATOM 1234 O O . ARG A 1 170 ? -2.952 -6.091 -4.769 1.00 91.50 170 ARG A O 1
ATOM 1241 N N . VAL A 1 171 ? -1.263 -4.661 -4.326 1.00 91.88 171 VAL A N 1
ATOM 1242 C CA . VAL A 1 171 ? -1.719 -4.301 -2.976 1.00 91.88 171 VAL A CA 1
ATOM 1243 C C . VAL A 1 171 ? -3.114 -3.684 -3.034 1.00 91.88 171 VAL A C 1
ATOM 1245 O O . VAL A 1 171 ? -4.017 -4.141 -2.338 1.00 91.88 171 VAL A O 1
ATOM 1248 N N . ILE A 1 172 ? -3.324 -2.709 -3.920 1.00 91.81 172 ILE A N 1
ATOM 1249 C CA . ILE A 1 172 ? -4.623 -2.051 -4.105 1.00 91.81 172 ILE A CA 1
ATOM 1250 C C . ILE A 1 172 ? -5.684 -3.066 -4.550 1.00 91.81 172 ILE A C 1
ATOM 1252 O O . ILE A 1 172 ? -6.773 -3.095 -3.978 1.00 91.81 172 ILE A O 1
ATOM 1256 N N . GLY A 1 173 ? -5.366 -3.939 -5.512 1.00 89.00 173 GLY A N 1
ATOM 1257 C CA . GLY A 1 173 ? -6.288 -4.980 -5.973 1.00 89.00 173 GLY A CA 1
ATOM 1258 C C . GLY A 1 173 ? -6.685 -5.972 -4.874 1.00 89.00 173 GLY A C 1
ATOM 1259 O O . GLY A 1 173 ? -7.851 -6.356 -4.777 1.00 89.00 173 GLY A O 1
ATOM 1260 N N . LEU A 1 174 ? -5.745 -6.359 -4.004 1.00 88.44 174 LEU A N 1
ATOM 1261 C CA . LEU A 1 174 ? -6.027 -7.222 -2.855 1.00 88.44 174 LEU A CA 1
ATOM 1262 C C . LEU A 1 174 ? -6.917 -6.535 -1.826 1.00 88.44 174 LEU A C 1
ATOM 1264 O O . LEU A 1 174 ? -7.916 -7.119 -1.411 1.00 88.44 174 LEU A O 1
ATOM 1268 N N . ILE A 1 175 ? -6.589 -5.300 -1.440 1.00 87.44 175 ILE A N 1
ATOM 1269 C CA . ILE A 1 175 ? -7.396 -4.542 -0.478 1.00 87.44 175 ILE A CA 1
ATOM 1270 C C . ILE A 1 175 ? -8.814 -4.362 -1.026 1.00 87.44 175 ILE A C 1
ATOM 1272 O O . ILE A 1 175 ? -9.776 -4.556 -0.282 1.00 87.44 175 ILE A O 1
ATOM 1276 N N . ASN A 1 176 ? -8.963 -4.087 -2.327 1.00 87.25 176 ASN A N 1
ATOM 1277 C CA . ASN A 1 176 ? -10.277 -4.006 -2.956 1.00 87.25 176 ASN A CA 1
ATOM 1278 C C . ASN A 1 176 ? -11.052 -5.329 -2.844 1.00 87.25 176 ASN A C 1
ATOM 1280 O O . ASN A 1 176 ? -12.177 -5.346 -2.341 1.00 87.25 176 ASN A O 1
ATOM 1284 N N . GLY A 1 177 ? -10.429 -6.455 -3.205 1.00 82.88 177 GLY A N 1
ATOM 1285 C CA . GLY A 1 177 ? -11.057 -7.776 -3.106 1.00 82.88 177 GLY A CA 1
ATOM 1286 C C . GLY A 1 177 ? -11.475 -8.157 -1.680 1.00 82.88 177 GLY A C 1
ATOM 1287 O O . GLY A 1 177 ? -12.574 -8.671 -1.473 1.00 82.88 177 GLY A O 1
ATOM 1288 N N . TRP A 1 178 ? -10.641 -7.860 -0.681 1.00 80.75 178 TRP A N 1
ATOM 1289 C CA . TRP A 1 178 ? -10.955 -8.128 0.727 1.00 80.75 178 TRP A CA 1
ATOM 1290 C C . TRP A 1 178 ? -12.071 -7.224 1.243 1.00 80.75 178 TRP A C 1
ATOM 1292 O O . TRP A 1 178 ? -12.946 -7.685 1.973 1.00 80.75 178 TRP A O 1
ATOM 1302 N N . SER A 1 179 ? -12.074 -5.952 0.840 1.00 74.69 179 SER A N 1
ATOM 1303 C CA . SER A 1 179 ? -13.121 -5.002 1.216 1.00 74.69 179 SER A CA 1
ATOM 1304 C C . SER A 1 179 ? -14.500 -5.440 0.707 1.00 74.69 179 SER A C 1
ATOM 1306 O O . SER A 1 179 ? -15.468 -5.422 1.466 1.00 74.69 179 SER A O 1
ATOM 1308 N N . LEU A 1 180 ? -14.579 -5.941 -0.530 1.00 61.00 180 LEU A N 1
ATOM 1309 C CA . LEU A 1 180 ? -15.803 -6.503 -1.103 1.00 61.00 180 LEU A CA 1
ATOM 1310 C C . LEU A 1 180 ? -16.212 -7.804 -0.399 1.00 61.00 180 LEU A C 1
ATOM 1312 O O . LEU A 1 180 ? -17.389 -8.001 -0.107 1.00 61.00 180 LEU A O 1
ATOM 1316 N N . GLY A 1 181 ? -15.248 -8.670 -0.071 1.00 55.78 181 GLY A N 1
ATOM 1317 C CA . GLY A 1 181 ? -15.502 -9.905 0.675 1.00 55.78 181 GLY A CA 1
ATOM 1318 C C . GLY A 1 181 ? -16.078 -9.653 2.072 1.00 55.78 181 GLY A C 1
ATOM 1319 O O . GLY A 1 181 ? -17.033 -10.317 2.470 1.00 55.78 181 GLY A O 1
ATOM 1320 N N . MET A 1 182 ? -15.554 -8.654 2.789 1.00 56.66 182 MET A N 1
ATOM 1321 C CA . MET A 1 182 ? -16.081 -8.249 4.097 1.00 56.66 182 MET A CA 1
ATOM 1322 C C . MET A 1 182 ? -17.489 -7.647 4.007 1.00 56.66 182 MET A C 1
ATOM 1324 O O . MET A 1 182 ? -18.278 -7.855 4.921 1.00 56.66 182 MET A O 1
ATOM 1328 N N . LEU A 1 183 ? -17.831 -6.947 2.919 1.00 52.56 183 LEU A N 1
ATOM 1329 C CA . LEU A 1 183 ? -19.183 -6.413 2.708 1.00 52.56 183 LEU A CA 1
ATOM 1330 C C . LEU A 1 183 ? -20.228 -7.485 2.389 1.00 52.56 183 LEU A C 1
ATOM 1332 O O . LEU A 1 183 ? -21.381 -7.314 2.754 1.00 52.56 183 LEU A O 1
ATOM 1336 N N . ILE A 1 184 ? -19.851 -8.546 1.671 1.00 51.59 184 ILE A N 1
ATOM 1337 C CA . ILE A 1 184 ? -20.773 -9.633 1.295 1.00 51.59 184 ILE A CA 1
ATOM 1338 C C . ILE A 1 184 ? -20.958 -10.627 2.455 1.00 51.59 184 ILE A C 1
ATOM 1340 O O . ILE A 1 184 ? -21.982 -11.301 2.535 1.00 51.59 184 ILE A O 1
ATOM 1344 N N . GLY A 1 185 ? -19.955 -10.750 3.330 1.00 38.03 185 GLY A N 1
ATOM 1345 C CA . GLY A 1 185 ? -19.989 -11.632 4.500 1.00 38.03 185 GLY A CA 1
ATOM 1346 C C . GLY A 1 185 ? -20.663 -11.046 5.748 1.00 38.03 185 GLY A C 1
ATOM 1347 O O . GLY A 1 185 ? -20.858 -11.793 6.709 1.00 38.03 185 GLY A O 1
ATOM 1348 N N . LEU A 1 186 ? -20.987 -9.748 5.745 1.00 41.25 186 LEU A N 1
ATOM 1349 C CA . LEU A 1 186 ? -21.798 -9.056 6.758 1.00 41.25 186 LEU A CA 1
ATOM 1350 C C . LEU A 1 186 ? -23.275 -9.031 6.344 1.00 41.25 186 LEU A C 1
ATOM 1352 O O . LEU A 1 186 ? -24.122 -9.129 7.261 1.00 41.25 186 LEU A O 1
#

pLDDT: mean 85.35, std 12.14, range [38.03, 97.38]